Protein AF-A0A316HWT0-F1 (afdb_monomer_lite)

Sequence (254 aa):
MIQPPIGDGSGTRRPDSDAADDHERHVEADEVEVTEAVEAALRYLDDPATALEVPDDAPAAVRVLLQAVAAARHDDAALEHLYAGEPVAQLPPLSDDPLAVALGLAPRQHTTVSGAALKAARQRANLKISQLAQKLTESGHEVRTGQLQRWEVAASVPVAPVLLADMADILRVNENSLLANTDAAGDLALTPRFRDLAKRWAALSGLTITAAQRFLLTKAALPARRGNAFDNDTALTALNAFVEEHERRGSKDR

InterPro domains:
  IPR010982 Lambda repressor-like, DNA-binding domain superfamily [G3DSA:1.10.260.40] (112-191)

Structure (mmCIF, N/CA/C/O backbone):
data_AF-A0A316HWT0-F1
#
_entry.id   AF-A0A316HWT0-F1
#
loop_
_atom_site.group_PDB
_atom_site.id
_atom_site.type_symbol
_atom_site.label_atom_id
_atom_site.label_alt_id
_atom_site.label_comp_id
_atom_site.label_asym_id
_atom_site.label_entity_id
_atom_site.label_seq_id
_atom_site.pdbx_PDB_ins_code
_atom_site.Cartn_x
_atom_site.Cartn_y
_atom_site.Cartn_z
_atom_site.occupancy
_atom_site.B_iso_or_equiv
_atom_site.auth_seq_id
_atom_site.auth_comp_id
_atom_site.auth_asym_id
_atom_site.auth_atom_id
_atom_site.pdbx_PDB_model_num
ATOM 1 N N . MET A 1 1 ? -50.780 -57.404 42.519 1.00 43.09 1 MET A N 1
ATOM 2 C CA . MET A 1 1 ? -50.900 -58.857 42.262 1.00 43.09 1 MET A CA 1
ATOM 3 C C . MET A 1 1 ? -51.994 -59.017 41.209 1.00 43.09 1 MET A C 1
ATOM 5 O O . MET A 1 1 ? -53.058 -58.488 41.466 1.00 43.09 1 MET A O 1
ATOM 9 N N . ILE A 1 2 ? -51.836 -59.582 40.007 1.00 44.88 2 ILE A N 1
ATOM 10 C CA . ILE A 1 2 ? -50.932 -60.613 39.457 1.00 44.88 2 ILE A CA 1
ATOM 11 C C . ILE A 1 2 ? -51.007 -60.530 37.898 1.00 44.88 2 ILE A C 1
ATOM 13 O O . ILE A 1 2 ? -52.083 -60.291 37.361 1.00 44.88 2 ILE A O 1
ATOM 17 N N . GLN A 1 3 ? -49.868 -60.686 37.204 1.00 49.91 3 GLN A N 1
ATOM 18 C CA . GLN A 1 3 ? -49.681 -61.050 35.768 1.00 49.91 3 GLN A CA 1
ATOM 19 C C . GLN A 1 3 ? -49.872 -62.583 35.577 1.00 49.91 3 GLN A C 1
ATOM 21 O O . GLN A 1 3 ? -49.816 -63.275 36.587 1.00 49.91 3 GLN A O 1
ATOM 26 N N . PRO A 1 4 ? -49.739 -63.208 34.382 1.00 73.00 4 PRO A N 1
ATOM 27 C CA . PRO A 1 4 ? -50.242 -63.007 33.009 1.00 73.00 4 PRO A CA 1
ATOM 28 C C . PRO A 1 4 ? -51.035 -64.306 32.587 1.00 73.00 4 PRO A C 1
ATOM 30 O O . PRO A 1 4 ? -51.685 -64.823 33.498 1.00 73.00 4 PRO A O 1
ATOM 33 N N . PRO A 1 5 ? -51.081 -64.870 31.336 1.00 66.94 5 PRO A N 1
ATOM 34 C CA . PRO A 1 5 ? -49.933 -65.305 30.508 1.00 66.94 5 PRO A CA 1
ATOM 35 C C . PRO A 1 5 ? -50.055 -65.143 28.966 1.00 66.94 5 PRO A C 1
ATOM 37 O O . PRO A 1 5 ? -51.091 -64.798 28.406 1.00 66.94 5 PRO A O 1
ATOM 40 N N . ILE A 1 6 ? -48.915 -65.414 28.321 1.00 53.72 6 ILE A N 1
ATOM 41 C CA . ILE A 1 6 ? -48.576 -65.446 26.888 1.00 53.72 6 ILE A CA 1
ATOM 42 C C . ILE A 1 6 ? -48.909 -66.829 26.291 1.00 53.72 6 ILE A C 1
ATOM 44 O O . ILE A 1 6 ? -48.803 -67.830 26.999 1.00 53.72 6 ILE A O 1
ATOM 48 N N . GLY A 1 7 ? -49.227 -66.902 24.991 1.00 49.72 7 GLY A N 1
ATOM 49 C CA . GLY A 1 7 ? -49.295 -68.158 24.234 1.00 49.72 7 GLY A CA 1
ATOM 50 C C . GLY A 1 7 ? -49.136 -67.964 22.720 1.00 49.72 7 GLY A C 1
ATOM 51 O O . GLY A 1 7 ? -50.009 -67.389 22.080 1.00 49.72 7 GLY A O 1
ATOM 52 N N . ASP A 1 8 ? -48.006 -68.453 22.206 1.00 49.72 8 ASP A N 1
ATOM 53 C CA . ASP A 1 8 ? -47.553 -68.547 20.808 1.00 49.72 8 ASP A CA 1
ATOM 54 C C . ASP A 1 8 ? -48.417 -69.453 19.910 1.00 49.72 8 ASP A C 1
ATOM 56 O O . ASP A 1 8 ? -49.060 -70.390 20.386 1.00 49.72 8 ASP A O 1
ATOM 60 N N . GLY A 1 9 ? -48.332 -69.254 18.586 1.00 47.56 9 GLY A N 1
ATOM 61 C CA . GLY A 1 9 ? -48.927 -70.167 17.602 1.00 47.56 9 GLY A CA 1
ATOM 62 C C . GLY A 1 9 ? -48.678 -69.805 16.135 1.00 47.56 9 GLY A C 1
ATOM 63 O O . GLY A 1 9 ? -49.594 -69.391 15.431 1.00 47.56 9 GLY A O 1
ATOM 64 N N . SER A 1 10 ? -47.439 -69.982 15.679 1.00 49.72 10 SER A N 1
ATOM 65 C CA . SER A 1 10 ? -46.971 -69.848 14.294 1.00 49.72 10 SER A CA 1
ATOM 66 C C . SER A 1 10 ? -47.681 -70.781 13.297 1.00 49.72 10 SER A C 1
ATOM 68 O O . SER A 1 10 ? -47.780 -71.984 13.527 1.00 49.72 10 SER A O 1
ATOM 70 N N . GLY A 1 11 ? -48.067 -70.247 12.132 1.00 45.34 11 GLY A N 1
ATOM 71 C CA . GLY A 1 11 ? -48.480 -71.012 10.950 1.00 45.34 11 GLY A CA 1
ATOM 72 C C . GLY A 1 11 ? -47.858 -70.422 9.684 1.00 45.34 11 GLY A C 1
ATOM 73 O O . GLY A 1 11 ? -48.367 -69.454 9.126 1.00 45.34 11 GLY A O 1
ATOM 74 N N . THR A 1 12 ? -46.737 -70.985 9.242 1.00 50.28 12 THR A N 1
ATOM 75 C CA . THR A 1 12 ? -45.999 -70.593 8.035 1.00 50.28 12 THR A CA 1
ATOM 76 C C . THR A 1 12 ? -46.642 -71.189 6.774 1.00 50.28 12 THR A C 1
ATOM 78 O O . THR A 1 12 ? -46.660 -72.403 6.584 1.00 50.28 12 THR A O 1
ATOM 81 N N . ARG A 1 13 ? -47.144 -70.333 5.870 1.00 52.25 13 ARG A N 1
ATOM 82 C CA . ARG A 1 13 ? -47.346 -70.676 4.448 1.00 52.25 13 ARG A CA 1
ATOM 83 C C . ARG A 1 13 ? -46.009 -70.521 3.723 1.00 52.25 13 ARG A C 1
ATOM 85 O O . ARG A 1 13 ? -45.402 -69.462 3.822 1.00 52.25 13 ARG A O 1
ATOM 92 N N . ARG A 1 14 ? -45.586 -71.544 2.978 1.00 53.84 14 ARG A N 1
ATOM 93 C CA . ARG A 1 14 ? -44.572 -71.427 1.917 1.00 53.84 14 ARG A CA 1
ATOM 94 C C . ARG A 1 14 ? -45.192 -70.733 0.696 1.00 53.84 14 ARG A C 1
ATOM 96 O O . ARG A 1 14 ? -46.202 -71.245 0.209 1.00 53.84 14 ARG A O 1
ATOM 103 N N . PRO A 1 15 ? -44.615 -69.648 0.171 1.00 59.31 15 PRO A N 1
ATOM 104 C CA . PRO A 1 15 ? -44.613 -69.370 -1.253 1.00 59.31 15 PRO A CA 1
ATOM 105 C C . PRO A 1 15 ? -43.281 -69.865 -1.860 1.00 59.31 15 PRO A C 1
ATOM 107 O O . PRO A 1 15 ? -42.453 -70.427 -1.150 1.00 59.31 15 PRO A O 1
ATOM 110 N N . ASP A 1 16 ? -43.099 -69.640 -3.155 1.00 56.78 16 ASP A N 1
ATOM 111 C CA . ASP A 1 16 ? -41.813 -69.64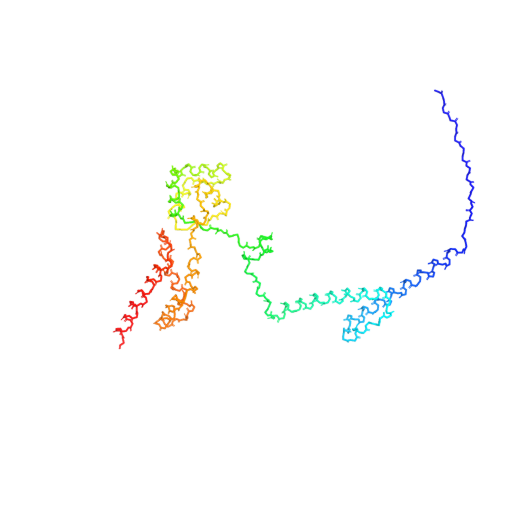5 -3.872 1.00 56.78 16 ASP A CA 1
ATOM 112 C C . ASP A 1 16 ? -41.436 -70.931 -4.621 1.00 56.78 16 ASP A C 1
ATOM 114 O O . ASP A 1 16 ? -40.855 -71.879 -4.099 1.00 56.78 16 ASP A O 1
ATOM 118 N N . SER A 1 17 ? -41.740 -70.897 -5.920 1.00 55.56 17 SER A N 1
ATOM 119 C CA . SER A 1 17 ? -41.014 -71.638 -6.958 1.00 55.56 17 SER A CA 1
ATOM 120 C C . SER A 1 17 ? -40.886 -70.845 -8.268 1.00 55.56 17 SER A C 1
ATOM 122 O O . SER A 1 17 ? -40.088 -71.246 -9.101 1.00 55.56 17 SER A O 1
ATOM 124 N N . ASP A 1 18 ? -41.631 -69.746 -8.460 1.00 53.97 18 ASP A N 1
ATOM 125 C CA . ASP A 1 18 ? -41.680 -69.015 -9.744 1.00 53.97 18 ASP A CA 1
ATOM 126 C C . ASP A 1 18 ? -40.938 -67.661 -9.716 1.00 53.97 18 ASP A C 1
ATOM 128 O O . ASP A 1 18 ? -40.564 -67.135 -10.753 1.00 53.97 18 ASP A O 1
ATOM 132 N N . ALA A 1 19 ? -40.679 -67.090 -8.533 1.00 55.47 19 ALA A N 1
ATOM 133 C CA . ALA A 1 19 ? -40.025 -65.779 -8.400 1.00 55.47 19 ALA A CA 1
ATOM 134 C C . ALA A 1 19 ? -38.485 -65.841 -8.376 1.00 55.47 19 ALA A C 1
ATOM 136 O O . ALA A 1 19 ? -37.828 -64.815 -8.531 1.00 55.47 19 ALA A O 1
ATOM 137 N N . ALA A 1 20 ? -37.903 -67.025 -8.161 1.00 56.31 20 ALA A N 1
ATOM 138 C CA . ALA A 1 20 ? -36.449 -67.194 -8.118 1.00 56.31 20 ALA A CA 1
ATOM 139 C C . ALA A 1 20 ? -35.826 -67.201 -9.527 1.00 56.31 20 ALA A C 1
ATOM 141 O O . ALA A 1 20 ? -34.761 -66.626 -9.724 1.00 56.31 20 ALA A O 1
ATOM 142 N N . ASP A 1 21 ? -36.527 -67.778 -10.508 1.00 56.34 21 ASP A N 1
ATOM 143 C CA . ASP A 1 21 ? -36.025 -67.960 -11.878 1.00 56.34 21 ASP A CA 1
ATOM 144 C C . ASP A 1 21 ? -35.997 -66.639 -12.682 1.00 56.34 21 ASP A C 1
ATOM 146 O O . ASP A 1 21 ? -35.187 -66.461 -13.586 1.00 56.34 21 ASP A O 1
ATOM 150 N N . ASP A 1 22 ? -36.836 -65.663 -12.318 1.00 55.97 22 ASP A N 1
ATOM 151 C CA . ASP A 1 22 ? -36.847 -64.330 -12.946 1.00 55.97 22 ASP A CA 1
ATOM 152 C C . ASP A 1 22 ? -35.770 -63.397 -12.354 1.00 55.97 22 ASP A C 1
ATOM 154 O O . ASP A 1 22 ? -35.282 -62.482 -13.017 1.00 55.97 22 ASP A O 1
ATOM 158 N N . HIS A 1 23 ? -35.352 -63.640 -11.105 1.00 57.25 23 HIS A N 1
ATOM 159 C CA . HIS A 1 23 ? -34.318 -62.840 -10.448 1.00 57.25 23 HIS A CA 1
ATOM 160 C C . HIS A 1 23 ? -32.908 -63.234 -10.910 1.00 57.25 23 HIS A C 1
ATOM 162 O O . HIS A 1 23 ? -32.082 -62.355 -11.138 1.00 57.25 23 HIS A O 1
ATOM 168 N N . GLU A 1 24 ? -32.644 -64.529 -11.120 1.00 60.12 24 GLU A N 1
ATOM 169 C CA . GLU A 1 24 ? -31.346 -65.005 -11.627 1.00 60.12 24 GLU A CA 1
ATOM 170 C C . GLU A 1 24 ? -31.073 -64.516 -13.060 1.00 60.12 24 GLU A C 1
ATOM 172 O O . GLU A 1 24 ? -29.970 -64.058 -13.352 1.00 60.12 24 GLU A O 1
ATOM 177 N N . ARG A 1 25 ? -32.093 -64.483 -13.930 1.00 58.56 25 ARG A N 1
ATOM 178 C CA . ARG A 1 25 ? -31.944 -63.988 -15.312 1.00 58.56 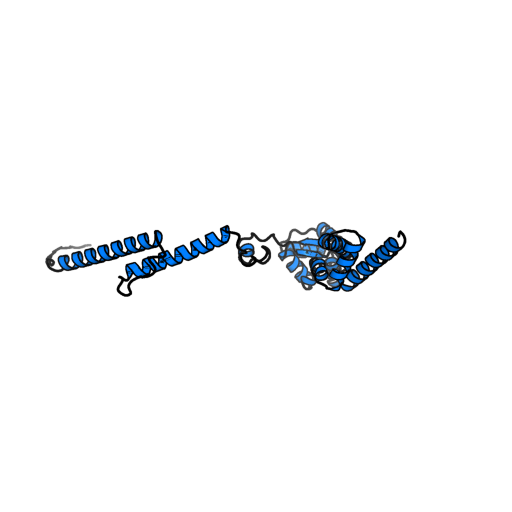25 ARG A CA 1
ATOM 179 C C . ARG A 1 25 ? -31.673 -62.487 -15.403 1.00 58.56 25 ARG A C 1
ATOM 181 O O . ARG A 1 25 ? -30.978 -62.054 -16.319 1.00 58.56 25 ARG A O 1
ATOM 188 N N . HIS A 1 26 ? -32.220 -61.688 -14.485 1.00 57.44 26 HIS A N 1
ATOM 189 C CA . HIS A 1 26 ? -31.931 -60.253 -14.437 1.00 57.44 26 HIS A CA 1
ATOM 190 C C . HIS A 1 26 ? -30.513 -59.962 -13.938 1.00 57.44 26 HIS A C 1
ATOM 192 O O . HIS A 1 26 ? -29.861 -59.075 -14.479 1.00 57.44 26 HIS A O 1
ATOM 198 N N . VAL A 1 27 ? -30.006 -60.739 -12.978 1.00 59.06 27 VAL A N 1
ATOM 199 C CA . VAL A 1 27 ? -28.635 -60.572 -12.470 1.00 59.06 27 VAL A CA 1
ATOM 200 C C . VAL A 1 27 ? -27.592 -60.978 -13.517 1.00 59.06 27 VAL A C 1
ATOM 202 O O . VAL A 1 27 ? -26.613 -60.259 -13.701 1.00 59.06 27 VAL A O 1
ATOM 205 N N . GLU A 1 28 ? -27.812 -62.069 -14.260 1.00 59.88 28 GLU A N 1
ATOM 206 C CA . GLU A 1 28 ? -26.894 -62.475 -15.338 1.00 59.88 28 GLU A CA 1
ATOM 207 C C . GLU A 1 28 ? -26.848 -61.457 -16.491 1.00 59.88 28 GLU A C 1
ATOM 209 O O . GLU A 1 28 ? -25.782 -61.217 -17.058 1.00 59.88 28 GLU A O 1
ATOM 214 N N . ALA A 1 29 ? -27.976 -60.822 -16.830 1.00 60.62 29 ALA A N 1
ATOM 215 C CA . ALA A 1 29 ? -28.014 -59.783 -17.861 1.00 60.62 29 ALA A CA 1
ATOM 216 C C . ALA A 1 29 ? -27.239 -58.517 -17.444 1.00 60.62 29 ALA A C 1
ATOM 218 O O . ALA A 1 29 ? -26.485 -57.971 -18.253 1.00 60.62 29 ALA A O 1
ATOM 219 N N . ASP A 1 30 ? -27.368 -58.099 -16.181 1.00 62.41 30 ASP A N 1
ATOM 220 C CA . ASP A 1 30 ? -26.654 -56.940 -15.633 1.00 62.41 30 ASP A CA 1
ATOM 221 C C . ASP A 1 30 ? -25.130 -57.187 -15.555 1.00 62.41 30 ASP A C 1
ATOM 223 O O . ASP A 1 30 ? -24.335 -56.291 -15.849 1.00 62.41 30 ASP A O 1
ATOM 227 N N . GLU A 1 31 ? -24.684 -58.402 -15.211 1.00 67.75 31 GLU A N 1
ATOM 228 C CA . GLU A 1 31 ? -23.250 -58.745 -15.174 1.00 67.75 31 GLU A CA 1
ATOM 229 C C . GLU A 1 31 ? -22.600 -58.753 -16.567 1.00 67.75 31 GLU A C 1
ATOM 231 O O . GLU A 1 31 ? -21.449 -58.318 -16.726 1.00 67.75 31 GLU A O 1
ATOM 236 N N . VAL A 1 32 ? -23.333 -59.210 -17.587 1.00 68.19 32 VAL A N 1
ATOM 237 C CA . VAL A 1 32 ? -22.871 -59.180 -18.983 1.00 68.19 32 VAL A CA 1
ATOM 238 C C . VAL A 1 32 ? -22.730 -57.734 -19.468 1.00 68.19 32 VAL A C 1
ATOM 240 O O . VAL A 1 32 ? -21.702 -57.398 -20.059 1.00 68.19 32 VAL A O 1
ATOM 243 N N . GLU A 1 33 ? -23.683 -56.854 -19.135 1.00 71.75 33 GLU A N 1
ATOM 244 C CA . GLU A 1 33 ? -23.635 -55.429 -19.500 1.00 71.75 33 GLU A CA 1
ATOM 245 C C . GLU A 1 33 ? -22.440 -54.702 -18.854 1.00 71.75 33 GLU A C 1
ATOM 247 O O . GLU A 1 33 ? -21.743 -53.918 -19.506 1.00 71.75 33 GLU A O 1
ATOM 252 N N . VAL A 1 34 ? -22.152 -54.984 -17.578 1.00 70.50 34 VAL A N 1
ATOM 253 C CA . VAL A 1 34 ? -21.006 -54.389 -16.869 1.00 70.50 34 VAL A CA 1
ATOM 254 C C . VAL A 1 34 ? -19.678 -54.881 -17.444 1.00 70.50 34 VAL A C 1
ATOM 256 O O . VAL A 1 34 ? -18.749 -54.088 -17.612 1.00 70.50 34 VAL A O 1
ATOM 259 N N . THR A 1 35 ? -19.574 -56.169 -17.770 1.00 74.75 35 THR A N 1
ATOM 260 C CA . THR A 1 35 ? -18.344 -56.745 -18.333 1.00 74.75 35 THR A CA 1
ATOM 261 C C . THR A 1 35 ? -18.033 -56.144 -19.704 1.00 74.75 35 THR A C 1
ATOM 263 O O . THR A 1 35 ? -16.895 -55.744 -19.959 1.00 74.75 35 THR A O 1
ATOM 266 N N . GLU A 1 36 ? -19.052 -55.990 -20.552 1.00 73.62 36 GLU A N 1
ATOM 267 C CA . GLU A 1 36 ? -18.926 -55.351 -21.865 1.00 73.62 36 GLU A CA 1
ATOM 268 C C . GLU A 1 36 ? -18.531 -53.868 -21.745 1.00 73.62 36 GLU A C 1
ATOM 270 O O . GLU A 1 36 ? -17.663 -53.388 -22.481 1.00 73.62 36 GLU A O 1
ATOM 275 N N . ALA A 1 37 ? -19.084 -53.150 -20.758 1.00 69.38 37 ALA A N 1
ATOM 276 C CA . ALA A 1 37 ? -18.708 -51.767 -20.467 1.00 69.38 37 ALA A CA 1
ATOM 277 C C . ALA A 1 37 ? -17.238 -51.631 -20.071 1.00 69.38 37 ALA A C 1
ATOM 279 O O . ALA A 1 37 ? -16.537 -50.752 -20.583 1.00 69.38 37 ALA A O 1
ATOM 280 N N . VAL A 1 38 ? -16.753 -52.507 -19.191 1.00 74.00 38 VAL A N 1
ATOM 281 C CA . VAL A 1 38 ? -15.354 -52.498 -18.754 1.00 74.00 38 VAL A CA 1
ATOM 282 C C . VAL A 1 38 ? -14.417 -52.821 -19.917 1.00 74.00 38 VAL A C 1
ATOM 284 O O . VAL A 1 38 ? -13.412 -52.132 -20.089 1.00 74.00 38 VAL A O 1
ATOM 287 N N . GLU A 1 39 ? -14.741 -53.808 -20.753 1.00 76.69 39 GLU A N 1
ATOM 288 C CA . GLU A 1 39 ? -13.909 -54.160 -21.909 1.00 76.69 39 GLU A CA 1
ATOM 289 C C . GLU A 1 39 ? -13.846 -53.022 -22.942 1.00 76.69 39 GLU A C 1
ATOM 291 O O . GLU A 1 39 ? -12.770 -52.703 -23.457 1.00 76.69 39 GLU A O 1
ATOM 296 N N . ALA A 1 40 ? -14.973 -52.351 -23.199 1.00 70.56 40 ALA A N 1
ATOM 297 C CA . ALA A 1 40 ? -15.019 -51.174 -24.060 1.00 70.56 40 ALA A CA 1
ATOM 298 C C . ALA A 1 40 ? -14.163 -50.020 -23.507 1.00 70.56 40 ALA A C 1
ATOM 300 O O . ALA A 1 40 ? -13.417 -49.388 -24.258 1.00 70.56 40 ALA A O 1
ATOM 301 N N . ALA A 1 41 ? -14.214 -49.776 -22.193 1.00 68.50 41 ALA A N 1
ATOM 302 C CA . ALA A 1 41 ? -13.403 -48.755 -21.534 1.00 68.50 41 ALA A CA 1
ATOM 303 C C . ALA A 1 41 ? -11.899 -49.065 -21.587 1.00 68.50 41 ALA A C 1
ATOM 305 O O . ALA A 1 41 ? -11.099 -48.168 -21.852 1.00 68.50 41 ALA A O 1
ATOM 306 N N . LEU A 1 42 ? -11.508 -50.328 -21.393 1.00 76.06 42 LEU A N 1
ATOM 307 C CA . LEU A 1 42 ? -10.114 -50.759 -21.526 1.00 76.06 42 LEU A CA 1
ATOM 308 C C . LEU A 1 42 ? -9.608 -50.592 -22.965 1.00 76.06 42 LEU A C 1
ATOM 310 O O . LEU A 1 42 ? -8.518 -50.065 -23.170 1.00 76.06 42 LEU A O 1
ATOM 314 N N . ARG A 1 43 ? -10.427 -50.935 -23.968 1.00 74.56 43 ARG A N 1
ATOM 315 C CA . ARG A 1 43 ? -10.089 -50.726 -25.385 1.00 74.56 43 ARG A CA 1
ATOM 316 C C . ARG A 1 43 ? -9.906 -49.242 -25.728 1.00 74.56 43 ARG A C 1
ATOM 318 O O . ARG A 1 43 ? -8.975 -48.903 -26.452 1.00 74.56 43 ARG A O 1
ATOM 325 N N . TYR A 1 44 ? -10.747 -48.361 -25.178 1.00 69.81 44 TYR A N 1
ATOM 326 C CA . TYR A 1 44 ? -10.608 -46.904 -25.327 1.00 69.81 44 TYR A CA 1
ATOM 327 C C . TYR A 1 44 ? -9.320 -46.362 -24.690 1.00 69.81 44 TYR A C 1
ATOM 329 O O . TYR A 1 44 ? -8.711 -45.421 -25.204 1.00 69.81 44 TYR A O 1
ATOM 337 N N . LEU A 1 45 ? -8.893 -46.934 -23.561 1.00 68.31 45 LEU A N 1
ATOM 338 C CA . LEU A 1 45 ? -7.640 -46.543 -22.916 1.00 68.31 45 LEU A CA 1
ATOM 339 C C . LEU A 1 45 ? -6.420 -46.903 -23.778 1.00 68.31 45 LEU A C 1
ATOM 341 O O . LEU A 1 45 ? -5.519 -46.063 -23.891 1.00 68.31 45 LEU A O 1
ATOM 345 N N . ASP A 1 46 ? -6.436 -48.083 -24.409 1.00 77.19 46 ASP A N 1
ATOM 346 C CA . ASP A 1 46 ? -5.355 -48.599 -25.260 1.00 77.19 46 ASP A CA 1
ATOM 347 C C . ASP A 1 46 ? -5.245 -47.881 -26.620 1.00 77.19 46 ASP A C 1
ATOM 349 O O . ASP A 1 46 ? -4.139 -47.509 -27.017 1.00 77.19 46 ASP A O 1
ATOM 353 N N . ASP A 1 47 ? -6.361 -47.643 -27.326 1.00 74.56 47 ASP A N 1
ATOM 354 C CA . ASP A 1 47 ? -6.386 -46.884 -28.589 1.00 74.56 47 ASP A CA 1
ATOM 355 C C . ASP A 1 47 ? -7.606 -45.936 -28.668 1.00 74.56 47 ASP A C 1
ATOM 357 O O . ASP A 1 47 ? -8.700 -46.322 -29.096 1.00 74.56 47 ASP A O 1
ATOM 361 N N . PRO A 1 48 ? -7.442 -44.656 -28.285 1.00 64.88 48 PRO A N 1
ATOM 362 C CA . PRO A 1 48 ? -8.541 -43.695 -28.269 1.00 64.88 48 PRO A CA 1
ATOM 363 C C . PRO A 1 48 ? -8.985 -43.271 -29.678 1.00 64.88 48 PRO A C 1
ATOM 365 O O . PRO A 1 48 ? -10.083 -42.737 -29.830 1.00 64.88 48 PRO A O 1
ATOM 368 N N . ALA A 1 49 ? -8.160 -43.488 -30.712 1.00 61.53 49 ALA A N 1
ATOM 369 C CA . ALA A 1 49 ? -8.479 -43.081 -32.080 1.00 61.53 49 ALA A CA 1
ATOM 370 C C . ALA A 1 49 ? -9.483 -44.030 -32.750 1.00 61.53 49 ALA A C 1
ATOM 372 O O . ALA A 1 49 ? -10.252 -43.594 -33.605 1.00 61.53 49 ALA A O 1
ATOM 373 N N . THR A 1 50 ? -9.515 -45.305 -32.348 1.00 56.78 50 THR A N 1
ATOM 374 C CA . THR A 1 50 ? -10.513 -46.286 -32.811 1.00 56.78 50 THR A CA 1
ATOM 375 C C . THR A 1 50 ? -11.796 -46.283 -31.978 1.00 56.78 50 THR A C 1
ATOM 377 O O . THR A 1 50 ? -12.819 -46.774 -32.444 1.00 56.78 50 THR A O 1
ATOM 380 N N . ALA A 1 51 ? -11.772 -45.737 -30.760 1.00 55.66 51 ALA A N 1
ATOM 381 C CA . ALA A 1 51 ? -12.847 -45.892 -29.778 1.00 55.66 51 ALA A CA 1
ATOM 382 C C . ALA A 1 51 ? -13.862 -44.725 -29.723 1.00 55.66 51 ALA A C 1
ATOM 384 O O . ALA A 1 51 ? -14.711 -44.678 -28.835 1.00 55.66 51 ALA A O 1
ATOM 385 N N . LEU A 1 52 ? -13.797 -43.791 -30.678 1.00 53.97 52 LEU A N 1
ATOM 386 C CA . LEU A 1 52 ? -14.760 -42.688 -30.829 1.00 53.97 52 LEU A CA 1
ATOM 387 C C . LEU A 1 52 ? -16.074 -43.103 -31.512 1.00 53.97 52 LEU A C 1
ATOM 389 O O . LEU A 1 52 ? -17.053 -42.362 -31.444 1.00 53.97 52 LEU A O 1
ATOM 393 N N . GLU A 1 53 ? -16.122 -44.280 -32.135 1.00 59.62 53 GLU A N 1
ATOM 394 C CA . GLU A 1 53 ? -17.355 -44.850 -32.679 1.00 59.62 53 GLU A CA 1
ATOM 395 C C . GLU A 1 53 ? -18.044 -45.690 -31.599 1.00 59.62 53 GLU A C 1
ATOM 397 O O . GLU A 1 53 ? -17.998 -46.916 -31.620 1.00 59.62 53 GLU A O 1
ATOM 402 N N . VAL A 1 54 ? -18.651 -45.027 -30.610 1.00 59.69 54 VAL A N 1
ATOM 403 C CA . VAL A 1 54 ? -19.583 -45.700 -29.696 1.00 59.69 54 VAL A CA 1
ATOM 404 C C . VAL A 1 54 ? -20.892 -45.897 -30.461 1.00 59.69 54 VAL A C 1
ATOM 406 O O . VAL A 1 54 ? -21.508 -44.893 -30.824 1.00 59.69 54 VAL A O 1
ATOM 409 N N . PRO A 1 55 ? -21.324 -47.139 -30.739 1.00 63.91 55 PRO A N 1
ATOM 410 C CA . PRO A 1 55 ? -22.586 -47.377 -31.427 1.00 63.91 55 PRO A CA 1
ATOM 411 C C . PRO A 1 55 ? -23.751 -46.758 -30.638 1.00 63.91 55 PRO A C 1
ATOM 413 O O . PRO A 1 55 ? -23.791 -46.854 -29.409 1.00 63.91 55 PRO A O 1
ATOM 416 N N . ASP A 1 56 ? -24.698 -46.100 -31.313 1.00 62.91 56 ASP A N 1
ATOM 417 C CA . ASP A 1 56 ? -25.845 -45.446 -30.652 1.00 62.91 56 ASP A CA 1
ATOM 418 C C . ASP A 1 56 ? -26.725 -46.440 -29.863 1.00 62.91 56 ASP A C 1
ATOM 420 O O . ASP A 1 56 ? -27.449 -46.051 -28.940 1.00 62.91 56 ASP A O 1
ATOM 424 N N . ASP A 1 57 ? -26.643 -47.727 -30.208 1.00 68.75 57 ASP A N 1
ATOM 425 C CA . ASP A 1 57 ? -27.299 -48.860 -29.557 1.00 68.75 57 ASP A CA 1
ATOM 426 C C . ASP A 1 57 ? -26.511 -49.445 -28.373 1.00 68.75 57 ASP A C 1
ATOM 428 O O . ASP A 1 57 ? -26.973 -50.403 -27.753 1.00 68.75 57 ASP A O 1
ATOM 432 N N . ALA A 1 58 ? -25.371 -48.854 -27.998 1.00 71.12 58 ALA A N 1
ATOM 433 C CA . ALA A 1 58 ? -24.588 -49.318 -26.861 1.00 71.12 58 ALA A CA 1
ATOM 434 C C . ALA A 1 58 ? -25.387 -49.253 -25.537 1.00 71.12 58 ALA A C 1
ATOM 436 O O . ALA A 1 58 ? -26.103 -48.265 -25.270 1.00 71.12 58 ALA A O 1
ATOM 437 N N . PRO A 1 59 ? -25.224 -50.256 -24.654 1.00 75.88 59 PRO A N 1
ATOM 438 C CA . PRO A 1 59 ? -25.846 -50.249 -23.338 1.00 75.88 59 PRO A CA 1
ATOM 439 C C . PRO A 1 59 ? -25.500 -48.991 -22.527 1.00 75.88 59 PRO A C 1
ATOM 441 O O . PRO A 1 59 ? -24.487 -48.314 -22.749 1.00 75.88 59 PRO A O 1
ATOM 444 N N . ALA A 1 60 ? -26.388 -48.609 -21.609 1.00 71.00 60 ALA A N 1
ATOM 445 C CA . ALA A 1 60 ? -26.270 -47.335 -20.900 1.00 71.00 60 ALA A CA 1
ATOM 446 C C . ALA A 1 60 ? -25.012 -47.293 -20.020 1.00 71.00 60 ALA A C 1
ATOM 448 O O . ALA A 1 60 ? -24.339 -46.259 -19.968 1.00 71.00 60 ALA A O 1
ATOM 449 N N . ALA A 1 61 ? -24.654 -48.422 -19.398 1.00 69.19 61 ALA A N 1
ATOM 450 C CA . ALA A 1 61 ? -23.451 -48.534 -18.580 1.00 69.19 61 ALA A CA 1
ATOM 451 C C . ALA A 1 61 ? -22.167 -48.273 -19.390 1.00 69.19 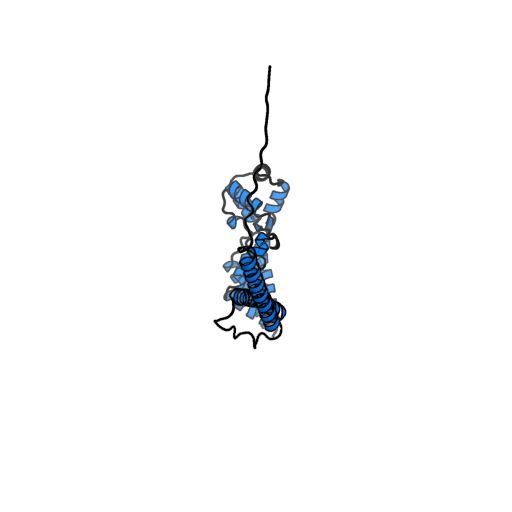61 ALA A C 1
ATOM 453 O O . ALA A 1 61 ? -21.289 -47.538 -18.934 1.00 69.19 61 ALA A O 1
ATOM 454 N N . VAL A 1 62 ? -22.099 -48.791 -20.624 1.00 70.69 62 VAL A N 1
ATOM 455 C CA . VAL A 1 62 ? -20.966 -48.603 -21.548 1.00 70.69 62 VAL A CA 1
ATOM 456 C C . VAL A 1 62 ? -20.765 -47.119 -21.862 1.00 70.69 62 VAL A C 1
ATOM 458 O O . VAL A 1 62 ? -19.656 -46.596 -21.761 1.00 70.69 62 VAL A O 1
ATOM 461 N N . ARG A 1 63 ? -21.852 -46.408 -22.183 1.00 70.75 63 ARG A N 1
ATOM 462 C CA . ARG A 1 63 ? -21.807 -44.977 -22.521 1.00 70.75 63 ARG A CA 1
ATOM 463 C C . ARG A 1 63 ? -21.370 -44.114 -21.345 1.00 70.75 63 ARG A C 1
ATOM 465 O O . ARG A 1 63 ? -20.527 -43.237 -21.520 1.00 70.75 63 ARG A O 1
ATOM 472 N N . VAL A 1 64 ? -21.914 -44.368 -20.154 1.00 73.19 64 VAL A N 1
ATOM 473 C CA . VAL A 1 64 ? -21.554 -43.619 -18.939 1.00 73.19 64 VAL A CA 1
ATOM 474 C C . VAL A 1 64 ? -20.082 -43.832 -18.590 1.00 73.19 64 VAL A C 1
ATOM 476 O O . VAL A 1 64 ? -19.376 -42.866 -18.298 1.00 73.19 64 VAL A O 1
ATOM 479 N N . LEU A 1 65 ? -19.598 -45.075 -18.660 1.00 73.12 65 LEU A N 1
ATOM 480 C CA . LEU A 1 65 ? -18.209 -45.386 -18.341 1.00 73.12 65 LEU A CA 1
ATOM 481 C C . LEU A 1 65 ? -17.240 -44.755 -19.351 1.00 73.12 65 LEU A C 1
ATOM 483 O O . LEU A 1 65 ? -16.264 -44.131 -18.943 1.00 73.12 65 LEU A O 1
ATOM 487 N N . LEU A 1 66 ? -17.535 -44.827 -20.653 1.00 71.75 66 LEU A N 1
ATOM 488 C CA . LEU A 1 66 ? -16.712 -44.191 -21.687 1.00 71.75 66 LEU A CA 1
ATOM 489 C C . LEU A 1 66 ? -16.694 -42.662 -21.568 1.00 71.75 66 LEU A C 1
ATOM 491 O O . LEU A 1 66 ? -15.635 -42.056 -21.712 1.00 71.75 66 LEU A O 1
ATOM 495 N N . GLN A 1 67 ? -17.825 -42.031 -21.237 1.00 71.38 67 GLN A N 1
ATOM 496 C CA . GLN A 1 67 ? -17.876 -40.589 -20.967 1.00 71.38 67 GLN A CA 1
ATOM 497 C C . GLN A 1 67 ? -17.016 -40.200 -19.759 1.00 71.38 67 GLN A C 1
ATOM 499 O O . GLN A 1 67 ? -16.281 -39.214 -19.827 1.00 71.38 67 GLN A O 1
ATOM 504 N N . ALA A 1 68 ? -17.068 -40.977 -18.674 1.00 68.56 68 ALA A N 1
ATOM 505 C CA . ALA A 1 68 ? -16.256 -40.733 -17.485 1.00 68.56 68 ALA A CA 1
ATOM 506 C C . ALA A 1 68 ? -14.753 -40.889 -17.773 1.00 68.56 68 ALA A C 1
ATOM 508 O O . ALA A 1 68 ? -13.953 -40.048 -17.363 1.00 68.56 68 ALA A O 1
ATOM 509 N N . VAL A 1 69 ? -14.370 -41.926 -18.524 1.00 69.06 69 VAL A N 1
ATOM 510 C CA . VAL A 1 69 ? -12.976 -42.174 -18.923 1.00 69.06 69 VAL A CA 1
ATOM 511 C C . VAL A 1 69 ? -12.469 -41.097 -19.889 1.00 69.06 69 VAL A C 1
ATOM 513 O O . VAL A 1 69 ? -11.344 -40.620 -19.742 1.00 69.06 69 VAL A O 1
ATOM 516 N N . ALA A 1 70 ? -13.293 -40.655 -20.842 1.00 67.62 70 ALA A N 1
ATOM 517 C CA . ALA A 1 70 ? -12.947 -39.566 -21.752 1.00 67.62 70 ALA A CA 1
ATOM 518 C C . ALA A 1 70 ? -12.766 -38.227 -21.016 1.00 67.62 70 ALA A C 1
ATOM 520 O O . ALA A 1 70 ? -11.811 -37.505 -21.303 1.00 67.62 70 ALA A O 1
ATOM 521 N N . ALA A 1 71 ? -13.633 -37.919 -20.043 1.00 66.75 71 ALA A N 1
ATOM 522 C CA . ALA A 1 71 ? -13.517 -36.722 -19.211 1.00 66.75 71 ALA A CA 1
ATOM 523 C C . ALA A 1 71 ? -12.231 -36.732 -18.370 1.00 66.75 71 ALA A C 1
ATOM 525 O O . ALA A 1 71 ? -11.472 -35.767 -18.408 1.00 66.75 71 ALA A O 1
ATOM 526 N N . ALA A 1 72 ? -11.932 -37.851 -17.699 1.00 66.81 72 ALA A N 1
ATOM 527 C CA . ALA A 1 72 ? -10.706 -38.000 -16.915 1.00 66.81 72 ALA A CA 1
ATOM 528 C C . ALA A 1 72 ? -9.437 -37.850 -17.776 1.00 66.81 72 ALA A C 1
ATOM 530 O O . ALA A 1 72 ? -8.472 -37.212 -17.365 1.00 66.81 72 ALA A O 1
ATOM 531 N N . ARG A 1 73 ? -9.447 -38.377 -19.008 1.00 64.56 73 ARG A N 1
ATOM 532 C CA . ARG A 1 73 ? -8.313 -38.238 -19.934 1.00 64.56 73 ARG A CA 1
ATOM 533 C C . ARG A 1 73 ? -8.139 -36.809 -20.454 1.00 64.56 73 ARG A C 1
ATOM 535 O O . ARG A 1 73 ? -7.017 -36.403 -20.741 1.00 64.56 73 ARG A O 1
ATOM 542 N N . HIS A 1 74 ? -9.224 -36.048 -20.593 1.00 60.56 74 HIS A N 1
ATOM 543 C CA . HIS A 1 74 ? -9.145 -34.637 -20.976 1.00 60.56 74 HIS A CA 1
ATOM 544 C C . HIS A 1 74 ? -8.449 -33.801 -19.888 1.00 60.56 74 HIS A C 1
ATOM 546 O O . HIS A 1 74 ? -7.637 -32.933 -20.213 1.00 60.56 74 HIS A O 1
ATOM 552 N N . ASP A 1 75 ? -8.691 -34.127 -18.616 1.00 58.62 75 ASP A N 1
ATOM 553 C CA . ASP A 1 75 ? -7.997 -33.516 -17.477 1.00 58.62 75 ASP A CA 1
ATOM 554 C C . ASP A 1 75 ? -6.504 -33.903 -17.434 1.00 58.62 75 ASP A C 1
ATOM 556 O O . ASP A 1 75 ? -5.648 -33.043 -17.210 1.00 58.62 75 ASP A O 1
ATOM 560 N N . ASP A 1 76 ? -6.158 -35.158 -17.741 1.00 56.94 76 ASP A N 1
ATOM 561 C CA . ASP A 1 76 ? -4.756 -35.602 -17.832 1.00 56.94 76 ASP A CA 1
ATOM 562 C C . ASP A 1 76 ? -4.005 -34.977 -19.024 1.00 56.94 76 ASP A C 1
ATOM 564 O O . ASP A 1 76 ? -2.836 -34.607 -18.905 1.00 56.94 76 ASP A O 1
ATOM 568 N N . ALA A 1 77 ? -4.667 -34.774 -20.168 1.00 57.03 77 ALA A N 1
ATOM 569 C CA . ALA A 1 77 ? -4.076 -34.063 -21.304 1.00 57.03 77 ALA A CA 1
ATOM 570 C C . ALA A 1 77 ? -3.804 -32.582 -20.973 1.00 57.03 77 ALA A C 1
ATOM 572 O O . ALA A 1 77 ? -2.788 -32.022 -21.389 1.00 57.03 77 ALA A O 1
ATOM 573 N N . ALA A 1 78 ? -4.667 -31.945 -20.173 1.00 55.12 78 ALA A N 1
ATOM 574 C CA . ALA A 1 78 ? -4.418 -30.600 -19.654 1.00 55.12 78 ALA A CA 1
ATOM 575 C C . ALA A 1 78 ? -3.192 -30.561 -18.717 1.00 55.12 78 ALA A C 1
ATOM 577 O O . ALA A 1 78 ? -2.426 -29.593 -18.736 1.00 55.12 78 ALA A O 1
ATOM 578 N N . LEU A 1 79 ? -2.962 -31.633 -17.952 1.00 52.03 79 LEU A N 1
ATOM 579 C CA . LEU A 1 79 ? -1.749 -31.839 -17.157 1.00 52.03 79 LEU A CA 1
ATOM 580 C C . LEU A 1 79 ? -0.502 -32.022 -18.035 1.00 52.03 79 LEU A C 1
ATOM 582 O O . LEU A 1 79 ? 0.520 -31.393 -17.763 1.00 52.03 79 LEU A O 1
ATOM 586 N N . GLU A 1 80 ? -0.564 -32.796 -19.120 1.00 54.94 80 GLU A N 1
ATOM 587 C CA . GLU A 1 80 ? 0.561 -32.906 -20.063 1.00 54.94 80 GLU A CA 1
ATOM 588 C C . GLU A 1 80 ? 0.902 -31.558 -20.720 1.00 54.94 80 GLU A C 1
ATOM 590 O O . GLU A 1 80 ? 2.079 -31.209 -20.828 1.00 54.94 80 GLU A O 1
ATOM 595 N N . HIS A 1 81 ? -0.099 -30.742 -21.066 1.00 52.59 81 HIS A N 1
ATOM 596 C CA . HIS A 1 81 ? 0.120 -29.381 -21.568 1.00 52.59 81 HIS A CA 1
ATOM 597 C C . HIS A 1 81 ? 0.785 -28.451 -20.536 1.00 52.59 81 HIS A C 1
ATOM 599 O O . HIS A 1 81 ? 1.609 -27.616 -20.914 1.00 52.59 81 HIS A O 1
ATOM 605 N N . LEU A 1 82 ? 0.499 -28.625 -19.239 1.00 50.34 82 LEU A N 1
ATOM 606 C CA . LEU A 1 82 ? 1.180 -27.917 -18.146 1.00 50.34 82 LEU A CA 1
ATOM 607 C C . LEU A 1 82 ? 2.666 -28.306 -18.021 1.00 50.34 82 LEU A C 1
ATOM 609 O O . LEU A 1 82 ? 3.488 -27.460 -17.664 1.00 50.34 82 LEU A O 1
ATOM 613 N N . TYR A 1 83 ? 3.031 -29.553 -18.343 1.00 54.50 83 TYR A N 1
ATOM 614 C CA . TYR A 1 83 ? 4.422 -30.032 -18.317 1.00 54.50 83 TYR A CA 1
ATOM 615 C C . TYR A 1 83 ? 5.190 -29.797 -19.628 1.00 54.50 83 TYR A C 1
ATOM 617 O O . TYR A 1 83 ? 6.421 -29.733 -19.607 1.00 54.50 83 TYR A O 1
ATOM 625 N N . ALA A 1 84 ? 4.495 -29.617 -20.755 1.00 58.66 84 ALA A N 1
ATOM 626 C CA . ALA A 1 84 ? 5.097 -29.412 -22.075 1.00 58.66 84 ALA A CA 1
ATOM 627 C C . ALA A 1 84 ? 5.649 -27.988 -22.318 1.00 58.66 84 ALA A C 1
ATOM 629 O O . ALA A 1 84 ? 6.257 -27.738 -23.358 1.00 58.66 84 ALA A O 1
ATOM 630 N N . GLY A 1 85 ? 5.486 -27.055 -21.371 1.00 51.75 85 GLY A N 1
ATOM 631 C CA . GLY A 1 85 ? 6.076 -25.711 -21.455 1.00 51.75 85 GLY A CA 1
ATOM 632 C C . GLY A 1 85 ? 5.399 -24.763 -22.453 1.00 51.75 85 GLY A C 1
ATOM 633 O O . GLY A 1 85 ? 5.954 -23.708 -22.764 1.00 51.75 85 GLY A O 1
ATOM 634 N N . GLU A 1 86 ? 4.204 -25.109 -22.937 1.00 50.47 86 GLU A N 1
ATOM 635 C CA . GLU A 1 86 ? 3.315 -24.170 -23.625 1.00 50.47 86 GLU A CA 1
ATOM 636 C C . GLU A 1 86 ? 2.940 -23.029 -22.656 1.00 50.47 86 GLU A C 1
ATOM 638 O O . GLU A 1 86 ? 2.801 -23.262 -21.450 1.00 50.47 86 GLU A O 1
ATOM 643 N N . PRO A 1 87 ? 2.808 -21.775 -23.129 1.00 48.03 87 PRO A N 1
ATOM 644 C CA . PRO A 1 87 ? 2.554 -20.638 -22.260 1.00 48.03 87 PRO A CA 1
ATOM 645 C C . PRO A 1 87 ? 1.140 -20.744 -21.687 1.00 48.03 87 PRO A C 1
ATOM 647 O O . PRO A 1 87 ? 0.168 -20.286 -22.286 1.00 48.03 87 PRO A O 1
ATOM 650 N N . VAL A 1 88 ? 1.041 -21.337 -20.497 1.00 53.56 88 VAL A N 1
ATOM 651 C CA . VAL A 1 88 ? -0.137 -21.262 -19.636 1.00 53.56 88 VAL A CA 1
ATOM 652 C C . VAL A 1 88 ? -0.533 -19.792 -19.569 1.00 53.56 88 VAL A C 1
ATOM 654 O O . VAL A 1 88 ? 0.329 -18.941 -19.316 1.00 53.56 88 VAL A O 1
ATOM 657 N N . ALA A 1 89 ? -1.806 -19.494 -19.852 1.00 60.38 89 ALA A N 1
ATOM 658 C CA . ALA A 1 89 ? -2.372 -18.158 -19.698 1.00 60.38 89 ALA A CA 1
ATOM 659 C C . ALA A 1 89 ? -1.807 -17.554 -18.411 1.00 60.38 89 ALA A C 1
ATOM 661 O O . ALA A 1 89 ? -1.941 -18.180 -17.361 1.00 60.38 89 ALA A O 1
ATOM 662 N N . GLN A 1 90 ? -1.069 -16.440 -18.547 1.00 55.16 90 GLN A N 1
ATOM 663 C CA . GLN A 1 90 ? -0.223 -15.874 -17.494 1.00 55.16 90 GLN A CA 1
ATOM 664 C C . GLN A 1 90 ? -0.927 -16.001 -16.150 1.00 55.16 90 GLN A C 1
ATOM 666 O O . GLN A 1 90 ? -1.923 -15.312 -15.920 1.00 55.16 90 GLN A O 1
ATOM 671 N N . LEU A 1 91 ? -0.441 -16.916 -15.301 1.00 59.47 91 LEU A N 1
ATOM 672 C CA . LEU A 1 91 ? -0.991 -17.038 -13.964 1.00 59.47 91 LEU A CA 1
ATOM 673 C C . LEU A 1 91 ? -0.909 -15.647 -13.327 1.00 59.47 91 LEU A C 1
ATOM 675 O O . LEU A 1 91 ? 0.133 -14.987 -13.469 1.00 59.47 91 LEU A O 1
ATOM 679 N N . PRO A 1 92 ? -1.990 -15.172 -12.682 1.00 59.56 92 PRO A N 1
ATOM 680 C CA . PRO A 1 92 ? -1.935 -13.910 -11.976 1.00 59.56 92 PRO A CA 1
ATOM 681 C C . PRO A 1 92 ? -0.742 -13.949 -11.013 1.00 59.56 92 PRO A C 1
ATOM 683 O O . PRO A 1 92 ? -0.432 -15.009 -10.454 1.00 59.56 92 PRO A O 1
ATOM 686 N N . PRO A 1 93 ? -0.022 -12.828 -10.839 1.00 71.88 93 PRO A N 1
ATOM 687 C CA . PRO A 1 93 ? 0.999 -12.731 -9.807 1.00 71.88 93 PRO A CA 1
ATOM 688 C C . PRO A 1 93 ? 0.457 -13.290 -8.484 1.00 71.88 93 PRO A C 1
ATOM 690 O O . PRO A 1 93 ? -0.711 -13.088 -8.176 1.00 71.88 93 PRO A O 1
ATOM 693 N N . LEU A 1 94 ? 1.282 -13.963 -7.673 1.00 62.81 94 LEU A N 1
ATOM 694 C CA . LEU A 1 94 ? 0.837 -14.572 -6.402 1.00 62.81 94 LEU A CA 1
ATOM 695 C C . LEU A 1 94 ? 0.120 -13.591 -5.453 1.00 62.81 94 LEU A C 1
ATOM 697 O O . LEU A 1 94 ? -0.611 -14.021 -4.566 1.00 62.81 94 LEU A O 1
ATOM 701 N N . SER A 1 95 ? 0.357 -12.285 -5.606 1.00 58.88 95 SER A N 1
ATOM 702 C CA . SER A 1 95 ? -0.342 -11.215 -4.887 1.00 58.88 95 SER A CA 1
ATOM 703 C C . SER A 1 95 ? -1.805 -11.036 -5.300 1.00 58.88 95 SER A C 1
ATOM 705 O O . SER A 1 95 ? -2.594 -10.551 -4.492 1.00 58.88 95 SER A O 1
ATOM 707 N N . ASP A 1 96 ? -2.138 -11.425 -6.529 1.00 59.16 96 ASP A N 1
ATOM 708 C CA . ASP A 1 96 ? -3.402 -11.167 -7.222 1.00 59.16 96 ASP A CA 1
ATOM 709 C C . ASP A 1 96 ? -4.176 -12.475 -7.481 1.00 59.16 96 ASP A C 1
ATOM 711 O O . ASP A 1 96 ? -5.301 -12.451 -7.979 1.00 59.16 96 ASP A O 1
ATOM 715 N N . ASP A 1 97 ? -3.581 -13.623 -7.140 1.00 66.94 97 ASP A N 1
ATOM 716 C CA . ASP A 1 97 ? -4.211 -14.937 -7.218 1.00 66.94 97 ASP A CA 1
ATOM 717 C C . ASP A 1 97 ? -5.142 -15.160 -6.003 1.00 66.94 97 ASP A C 1
ATOM 719 O O . ASP A 1 97 ? -4.668 -15.282 -4.864 1.00 66.94 97 ASP A O 1
ATOM 723 N N . PRO A 1 98 ? -6.470 -15.256 -6.208 1.00 55.59 98 PRO A N 1
ATOM 724 C CA . PRO A 1 98 ? -7.429 -15.441 -5.122 1.00 55.59 98 PRO A CA 1
ATOM 725 C C . PRO A 1 98 ? -7.228 -16.758 -4.358 1.00 55.59 98 PRO A C 1
ATOM 727 O O . PRO A 1 98 ? -7.497 -16.806 -3.155 1.00 55.59 98 PRO A O 1
ATOM 730 N N . LEU A 1 99 ? -6.728 -17.814 -5.012 1.00 60.62 99 LEU A N 1
ATOM 731 C CA . LEU A 1 99 ? -6.414 -19.085 -4.358 1.00 60.62 99 LEU A CA 1
ATOM 732 C C . LEU A 1 99 ? -5.150 -18.959 -3.508 1.00 60.62 99 LEU A C 1
ATOM 734 O O . LEU A 1 99 ? -5.140 -19.412 -2.363 1.00 60.62 99 LEU A O 1
ATOM 738 N N . ALA A 1 100 ? -4.110 -18.290 -4.011 1.00 67.06 100 ALA A N 1
ATOM 739 C CA . ALA A 1 100 ? -2.902 -18.031 -3.230 1.00 67.06 100 ALA A CA 1
ATOM 740 C C . ALA A 1 100 ? -3.191 -17.164 -1.992 1.00 67.06 100 ALA A C 1
ATOM 742 O O . ALA A 1 100 ? -2.618 -17.403 -0.927 1.00 67.06 100 ALA A O 1
ATOM 743 N N . VAL A 1 101 ? -4.108 -16.197 -2.098 1.00 63.88 101 VAL A N 1
ATOM 744 C CA . VAL A 1 101 ? -4.584 -15.394 -0.961 1.00 63.88 101 VAL A CA 1
ATOM 745 C C . VAL A 1 101 ? -5.354 -16.258 0.040 1.00 63.88 101 VAL A C 1
ATOM 747 O O . VAL A 1 101 ? -5.050 -16.217 1.233 1.00 63.88 101 VAL A O 1
ATOM 750 N N . ALA A 1 102 ? -6.299 -17.082 -0.424 1.00 54.41 102 ALA A N 1
ATOM 751 C CA . ALA A 1 102 ? -7.102 -17.954 0.438 1.00 54.41 102 ALA A CA 1
ATOM 752 C C . ALA A 1 102 ? -6.260 -19.009 1.179 1.00 54.41 102 ALA A C 1
ATOM 754 O O . ALA A 1 102 ? -6.536 -19.327 2.335 1.00 54.41 102 ALA A O 1
ATOM 755 N N . LEU A 1 103 ? -5.207 -19.518 0.532 1.00 63.28 103 LEU A N 1
ATOM 756 C CA . LEU A 1 103 ? -4.272 -20.495 1.095 1.00 63.28 103 LEU A CA 1
ATOM 757 C C . LEU A 1 103 ? -3.129 -19.852 1.903 1.00 63.28 103 LEU A C 1
ATOM 759 O O . LEU A 1 103 ? -2.292 -20.564 2.456 1.00 63.28 103 LEU A O 1
ATOM 763 N N . GLY A 1 104 ? -3.066 -18.517 1.977 1.00 51.97 104 GLY A N 1
ATOM 764 C CA . GLY A 1 104 ? -2.006 -17.788 2.682 1.00 51.97 104 GLY A CA 1
ATOM 765 C C . GLY A 1 104 ? -0.616 -17.915 2.044 1.00 51.97 104 GLY A C 1
ATOM 766 O O . GLY A 1 104 ? 0.389 -17.696 2.720 1.00 51.97 104 GLY A O 1
ATOM 767 N N . LEU A 1 105 ? -0.561 -18.281 0.761 1.00 57.66 105 LEU A N 1
ATOM 768 C CA . LEU A 1 105 ? 0.652 -18.430 -0.050 1.00 57.66 105 LEU A CA 1
ATOM 769 C C . LEU A 1 105 ? 1.096 -17.105 -0.682 1.00 57.66 105 LEU A C 1
ATOM 771 O O . LEU A 1 105 ? 2.255 -16.961 -1.073 1.00 57.66 105 LEU A O 1
ATOM 775 N N . ALA A 1 106 ? 0.194 -16.123 -0.756 1.00 64.19 106 ALA A N 1
ATOM 776 C CA . ALA A 1 106 ? 0.546 -14.760 -1.119 1.00 64.19 106 ALA A CA 1
ATOM 777 C C . ALA A 1 106 ? 1.529 -14.185 -0.075 1.00 64.19 106 ALA A C 1
ATOM 779 O O . ALA A 1 106 ? 1.285 -14.316 1.133 1.00 64.19 106 ALA A O 1
ATOM 780 N N . PRO A 1 107 ? 2.630 -13.523 -0.492 1.00 55.12 107 PRO A N 1
ATOM 781 C CA . PRO A 1 107 ? 3.486 -12.788 0.432 1.00 55.12 107 PRO A CA 1
ATOM 782 C C . PRO A 1 107 ? 2.599 -11.871 1.271 1.00 55.12 107 PRO A C 1
ATOM 784 O O . PRO A 1 107 ? 1.844 -11.086 0.698 1.00 55.12 107 PRO A O 1
ATOM 787 N N . ARG A 1 108 ? 2.649 -11.985 2.610 1.00 51.31 108 ARG A N 1
ATOM 788 C CA . ARG A 1 108 ? 1.882 -11.102 3.501 1.00 51.31 108 ARG A CA 1
ATOM 789 C C . ARG A 1 108 ? 2.207 -9.672 3.097 1.00 51.31 108 ARG A C 1
ATOM 791 O O . ARG A 1 108 ? 3.326 -9.216 3.331 1.00 51.31 108 ARG A O 1
ATOM 798 N N . GLN A 1 109 ? 1.262 -9.011 2.432 1.00 53.44 109 GLN A N 1
ATOM 799 C CA . GLN A 1 109 ? 1.464 -7.665 1.932 1.00 53.44 109 GLN A CA 1
ATOM 800 C C . GLN A 1 109 ? 1.562 -6.766 3.159 1.00 53.44 109 GLN A C 1
ATOM 802 O O . GLN A 1 109 ? 0.570 -6.391 3.780 1.00 53.44 109 GLN A O 1
ATOM 807 N N . HIS A 1 110 ? 2.792 -6.514 3.592 1.00 57.22 110 HIS A N 1
ATOM 808 C CA . HIS A 1 110 ? 3.052 -5.484 4.567 1.00 57.22 110 HIS A CA 1
ATOM 809 C C . HIS A 1 110 ? 2.826 -4.167 3.856 1.00 57.22 110 HIS A C 1
ATOM 811 O O . HIS A 1 110 ? 3.640 -3.734 3.040 1.00 57.22 110 HIS A O 1
ATOM 817 N N . THR A 1 111 ? 1.703 -3.544 4.166 1.00 71.69 111 THR A N 1
ATOM 818 C CA . THR A 1 111 ? 1.405 -2.225 3.658 1.00 71.69 111 THR A CA 1
ATOM 819 C C . THR A 1 111 ? 2.403 -1.243 4.254 1.00 71.69 111 THR A C 1
ATOM 821 O O . THR A 1 111 ? 2.698 -1.277 5.451 1.00 71.69 111 THR A O 1
ATOM 824 N N . THR A 1 112 ? 2.988 -0.392 3.417 1.00 82.81 112 THR A N 1
ATOM 825 C CA . THR A 1 112 ? 3.973 0.577 3.893 1.00 82.81 112 THR A CA 1
ATOM 826 C C . THR A 1 112 ? 3.282 1.883 4.253 1.00 82.81 112 THR A C 1
ATOM 828 O O . THR A 1 112 ? 2.557 2.449 3.447 1.00 82.81 112 THR A O 1
ATOM 831 N N . VAL A 1 113 ? 3.498 2.372 5.473 1.00 85.81 113 VAL A N 1
ATOM 832 C CA . VAL A 1 113 ? 2.982 3.660 5.959 1.00 85.81 113 VAL A CA 1
ATOM 833 C C . VAL A 1 113 ? 4.054 4.730 5.834 1.00 85.81 113 VAL A C 1
ATOM 835 O O . VAL A 1 113 ? 5.211 4.502 6.193 1.00 85.81 113 VAL A O 1
ATOM 838 N N . SER A 1 114 ? 3.674 5.914 5.356 1.00 85.69 114 SER A N 1
ATOM 839 C CA . SER A 1 114 ? 4.538 7.092 5.338 1.00 85.69 114 SER A CA 1
ATOM 840 C C . SER A 1 114 ? 4.604 7.714 6.729 1.00 85.69 114 SER A C 1
ATOM 842 O O . SER A 1 114 ? 3.590 8.165 7.267 1.00 85.69 114 SER A O 1
ATOM 844 N N . GLY A 1 115 ? 5.805 7.812 7.306 1.00 87.19 115 GLY A N 1
ATOM 845 C CA . GLY A 1 115 ? 5.989 8.455 8.610 1.00 87.19 115 GLY A CA 1
ATOM 846 C C . GLY A 1 115 ? 5.579 9.928 8.613 1.00 87.19 115 GLY A C 1
ATOM 847 O O . GLY A 1 115 ? 4.970 10.408 9.571 1.00 87.19 115 GLY A O 1
ATOM 848 N N . ALA A 1 116 ? 5.827 10.632 7.503 1.00 83.62 116 ALA A N 1
ATOM 849 C CA . ALA A 1 116 ? 5.412 12.020 7.329 1.00 83.62 116 ALA A CA 1
ATOM 850 C C . ALA A 1 116 ? 3.882 12.158 7.280 1.00 83.62 116 ALA A C 1
ATOM 852 O O . ALA A 1 116 ? 3.326 13.038 7.944 1.00 83.62 116 ALA A O 1
ATOM 853 N N . ALA A 1 117 ? 3.199 11.272 6.545 1.00 86.69 117 ALA A N 1
ATOM 854 C CA . ALA A 1 117 ? 1.741 11.267 6.475 1.00 86.69 117 ALA A CA 1
ATOM 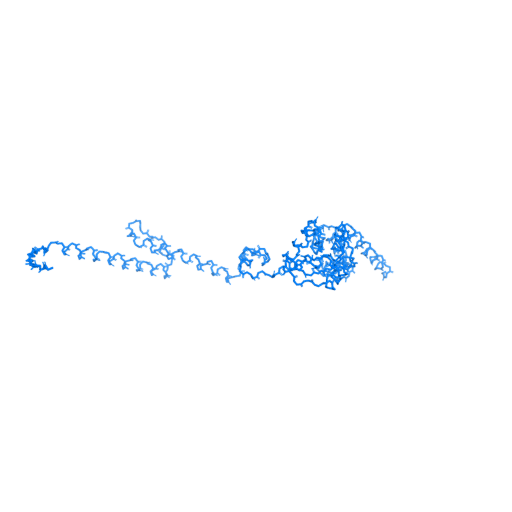855 C C . ALA A 1 117 ? 1.109 10.922 7.829 1.00 86.69 117 ALA A C 1
ATOM 857 O O . ALA A 1 117 ? 0.205 11.628 8.275 1.00 86.69 117 ALA A O 1
ATOM 858 N N . LEU A 1 118 ? 1.650 9.918 8.528 1.00 91.94 118 LEU A N 1
ATOM 859 C CA . LEU A 1 118 ? 1.221 9.529 9.871 1.00 91.94 118 LEU A CA 1
ATOM 860 C C . LEU A 1 118 ? 1.354 10.687 10.867 1.00 91.94 118 LEU A C 1
ATOM 862 O O . LEU A 1 118 ? 0.403 11.018 11.578 1.00 91.94 118 LEU A O 1
ATOM 866 N N . LYS A 1 119 ? 2.510 11.360 10.878 1.00 90.94 119 LYS A N 1
ATOM 867 C CA . LYS A 1 119 ? 2.750 12.531 11.728 1.00 90.94 119 LYS A CA 1
ATOM 868 C C . LYS A 1 119 ? 1.770 13.660 11.422 1.00 90.94 119 LYS A C 1
ATOM 870 O O . LYS A 1 119 ? 1.199 14.241 12.346 1.00 90.94 119 LYS A O 1
ATOM 875 N N . ALA A 1 120 ? 1.563 13.966 10.142 1.00 86.19 120 ALA A N 1
ATOM 876 C CA . ALA A 1 120 ? 0.648 15.018 9.715 1.00 86.19 120 ALA A CA 1
ATOM 877 C C . ALA A 1 120 ? -0.808 14.691 10.084 1.00 86.19 120 ALA A C 1
ATOM 879 O O . ALA A 1 120 ? -1.515 15.554 10.602 1.00 86.19 120 ALA A O 1
ATOM 880 N N . ALA A 1 121 ? -1.253 13.451 9.872 1.00 90.12 121 ALA A N 1
ATOM 881 C CA . ALA A 1 121 ? -2.585 12.986 10.251 1.00 90.12 121 ALA A CA 1
ATOM 882 C C . ALA A 1 121 ? -2.797 13.069 11.770 1.00 90.12 121 ALA A C 1
ATOM 884 O O . ALA A 1 121 ? -3.778 13.661 12.219 1.00 90.12 121 ALA A O 1
ATOM 885 N N . ARG A 1 122 ? -1.832 12.601 12.573 1.00 95.75 122 ARG A N 1
ATOM 886 C CA . ARG A 1 122 ? -1.881 12.729 14.038 1.00 95.75 122 ARG A CA 1
ATOM 887 C C . ARG A 1 122 ? -1.968 14.183 14.493 1.00 95.75 122 ARG A C 1
ATOM 889 O O . ARG A 1 122 ? -2.750 14.500 15.390 1.00 95.75 122 ARG A O 1
ATOM 896 N N . GLN A 1 123 ? -1.163 15.063 13.900 1.00 91.75 123 GLN A N 1
ATOM 897 C CA . GLN A 1 123 ? -1.185 16.490 14.219 1.00 91.75 123 GLN A CA 1
ATOM 898 C C . GLN A 1 123 ? -2.531 17.130 13.864 1.00 91.75 123 GLN A C 1
ATOM 900 O O . GLN A 1 123 ? -3.061 17.876 14.680 1.00 91.75 123 GLN A O 1
ATOM 905 N N . ARG A 1 124 ? -3.126 16.795 12.710 1.00 91.44 124 ARG A N 1
ATOM 906 C CA . ARG A 1 124 ? -4.474 17.262 12.332 1.00 91.44 124 ARG A CA 1
ATOM 907 C C . ARG A 1 124 ? -5.560 16.748 13.275 1.00 91.44 124 ARG A C 1
ATOM 909 O O . ARG A 1 124 ? -6.487 17.485 13.589 1.00 91.44 124 ARG A O 1
ATOM 916 N N . ALA A 1 125 ? -5.414 15.520 13.766 1.00 90.88 125 ALA A N 1
ATOM 917 C CA . ALA A 1 125 ? -6.300 14.937 14.768 1.00 90.88 125 ALA A CA 1
ATOM 918 C C . ALA A 1 125 ? -6.076 15.499 16.190 1.00 90.88 125 ALA A C 1
ATOM 920 O O . ALA A 1 125 ? -6.778 15.101 17.117 1.00 90.88 125 ALA A O 1
ATOM 921 N N . ASN A 1 126 ? -5.108 16.408 16.389 1.00 93.75 126 ASN A N 1
ATOM 922 C CA . ASN A 1 126 ? -4.729 16.974 17.690 1.00 93.75 126 ASN A CA 1
ATOM 923 C C . ASN A 1 126 ? -4.395 15.919 18.765 1.00 93.75 126 ASN A C 1
ATOM 925 O O . ASN A 1 126 ? -4.572 16.154 19.961 1.00 93.75 126 ASN A O 1
ATOM 929 N N . LEU A 1 127 ? -3.871 14.759 18.356 1.00 94.00 127 LEU A N 1
ATOM 930 C CA . LEU A 1 127 ? -3.491 13.686 19.274 1.00 94.00 127 LEU A CA 1
ATOM 931 C C . LEU A 1 127 ? -2.008 13.762 19.639 1.00 94.00 127 LEU A C 1
ATOM 933 O O . LEU A 1 127 ? -1.133 13.957 18.790 1.00 94.00 127 LEU A O 1
ATOM 937 N N . LYS A 1 128 ? -1.686 13.538 20.914 1.00 95.25 128 LYS A N 1
ATOM 938 C CA . LYS A 1 128 ? -0.309 13.253 21.334 1.00 95.25 128 LYS A CA 1
ATOM 939 C C . LYS A 1 128 ? 0.085 11.856 20.864 1.00 95.25 128 LYS A C 1
ATOM 941 O O . LYS A 1 128 ? -0.741 10.952 20.789 1.00 95.25 128 LYS A O 1
ATOM 946 N N . ILE A 1 129 ? 1.373 11.650 20.610 1.00 94.25 129 ILE A N 1
ATOM 947 C CA . ILE A 1 129 ? 1.881 10.347 20.161 1.00 94.25 129 ILE A CA 1
ATOM 948 C C . ILE A 1 129 ? 1.640 9.229 21.191 1.00 94.25 129 ILE A C 1
ATOM 950 O O . ILE A 1 129 ? 1.333 8.103 20.818 1.00 94.25 129 ILE A O 1
ATOM 954 N N . SER A 1 130 ? 1.669 9.560 22.487 1.00 94.19 130 SER A N 1
ATOM 955 C CA . SER A 1 130 ? 1.298 8.641 23.569 1.00 94.19 130 SER A CA 1
ATOM 956 C C . SER A 1 130 ? -0.190 8.284 23.573 1.00 94.19 130 SER A C 1
ATOM 958 O O . SER A 1 130 ? -0.538 7.159 23.905 1.00 94.19 130 SER A O 1
ATOM 960 N N . GLN A 1 131 ? -1.066 9.211 23.175 1.00 94.94 131 GLN A N 1
ATOM 961 C CA . GLN A 1 131 ? -2.507 8.958 23.083 1.00 94.94 131 GLN A CA 1
ATOM 962 C C . GLN A 1 131 ? -2.834 8.049 21.898 1.00 94.94 131 GLN A C 1
ATOM 964 O O . GLN A 1 131 ? -3.680 7.173 22.024 1.00 94.94 131 GLN A O 1
ATOM 969 N N . LEU A 1 132 ? -2.144 8.221 20.766 1.00 94.62 132 LEU A N 1
ATOM 970 C CA . LEU A 1 132 ? -2.268 7.306 19.630 1.00 94.62 132 LEU A CA 1
ATOM 971 C C . LEU A 1 132 ? -1.788 5.893 20.003 1.00 94.62 132 LEU A C 1
ATOM 973 O O . LEU A 1 132 ? -2.491 4.926 19.735 1.00 94.62 132 LEU A O 1
ATOM 977 N N . ALA A 1 133 ? -0.642 5.781 20.685 1.00 95.00 133 ALA A N 1
ATOM 978 C CA . ALA A 1 133 ? -0.130 4.500 21.182 1.00 95.00 133 ALA A CA 1
ATOM 979 C C . ALA A 1 133 ? -1.131 3.803 22.114 1.00 95.00 133 ALA A C 1
ATOM 981 O O . ALA A 1 133 ? -1.409 2.615 21.958 1.00 95.00 133 ALA A O 1
ATOM 982 N N . GLN A 1 134 ? -1.710 4.565 23.045 1.00 94.81 134 GLN A N 1
ATOM 983 C CA . GLN A 1 134 ? -2.710 4.064 23.979 1.00 94.81 134 GLN A CA 1
ATOM 984 C C . GLN A 1 134 ? -3.952 3.549 23.243 1.00 94.81 134 GLN A C 1
ATOM 986 O O . GLN A 1 134 ? -4.370 2.427 23.492 1.00 94.81 134 GLN A O 1
ATOM 991 N N . LYS A 1 135 ? -4.500 4.319 22.297 1.00 94.25 135 LYS A N 1
ATOM 992 C CA . LYS A 1 135 ? -5.688 3.915 21.527 1.00 94.25 135 LYS A CA 1
ATOM 993 C C . LYS A 1 135 ? -5.454 2.671 20.668 1.00 94.25 135 LYS A C 1
ATOM 995 O O . LYS A 1 135 ? -6.331 1.819 20.573 1.00 94.25 135 LYS A O 1
ATOM 1000 N N . LEU A 1 136 ? -4.267 2.536 20.077 1.00 94.25 136 LEU A N 1
ATOM 1001 C CA . LEU A 1 136 ? -3.894 1.325 19.338 1.00 94.25 136 LEU A CA 1
ATOM 1002 C C . LEU A 1 136 ? -3.750 0.116 20.272 1.00 94.25 136 LEU A C 1
ATOM 1004 O O . LEU A 1 136 ? -4.188 -0.975 19.924 1.00 94.25 136 LEU A O 1
ATOM 1008 N N . THR A 1 137 ? -3.224 0.325 21.483 1.00 92.94 137 THR A N 1
ATOM 1009 C CA . THR A 1 137 ? -3.169 -0.716 22.524 1.00 92.94 137 THR A CA 1
ATOM 1010 C C . THR A 1 137 ? -4.558 -1.138 22.992 1.00 92.94 137 THR A C 1
ATOM 1012 O O . THR A 1 137 ? -4.825 -2.328 23.121 1.00 92.94 137 THR A O 1
ATOM 1015 N N . GLU A 1 138 ? -5.465 -0.180 23.191 1.00 91.38 138 GLU A N 1
ATOM 1016 C CA . GLU A 1 138 ? -6.874 -0.438 23.520 1.00 91.38 138 GLU A CA 1
ATOM 1017 C C . GLU A 1 138 ? -7.593 -1.221 22.408 1.00 91.38 13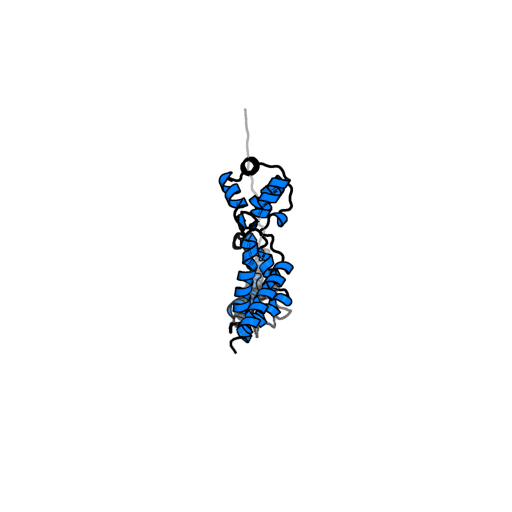8 GLU A C 1
ATOM 1019 O O . GLU A 1 138 ? -8.503 -1.992 22.698 1.00 91.38 138 GLU A O 1
ATOM 1024 N N . SER A 1 139 ? -7.140 -1.082 21.158 1.00 87.81 139 SER A N 1
ATOM 1025 C CA . SER A 1 139 ? -7.646 -1.824 19.992 1.00 87.81 139 SER A CA 1
ATOM 1026 C C . SER A 1 139 ? -6.978 -3.200 19.811 1.00 87.81 139 SER A C 1
ATOM 1028 O O . SER A 1 139 ? -7.230 -3.887 18.829 1.00 87.81 139 SER A O 1
ATOM 1030 N N . GLY A 1 140 ? -6.125 -3.623 20.754 1.00 89.38 140 GLY A N 1
ATOM 1031 C CA . GLY A 1 140 ? -5.495 -4.947 20.764 1.00 89.38 140 GLY A CA 1
ATOM 1032 C C . GLY A 1 140 ? -4.108 -5.026 20.118 1.00 89.38 140 GLY A C 1
ATOM 1033 O O . GLY A 1 140 ? -3.545 -6.117 20.037 1.00 89.38 140 GLY A O 1
ATOM 1034 N N . HIS A 1 141 ? -3.516 -3.903 19.695 1.00 90.44 141 HIS A N 1
ATOM 1035 C CA . HIS A 1 141 ? -2.174 -3.885 19.098 1.00 90.44 141 HIS A CA 1
ATOM 1036 C C . HIS A 1 141 ? -1.088 -3.572 20.123 1.00 90.44 141 HIS A C 1
ATOM 1038 O O . HIS A 1 141 ? -1.139 -2.550 20.800 1.00 90.44 141 HIS A O 1
ATOM 1044 N N . GLU A 1 142 ? -0.020 -4.367 20.181 1.00 89.69 142 GLU A N 1
ATOM 1045 C CA . GLU A 1 142 ? 1.122 -4.061 21.052 1.00 89.69 142 GLU A CA 1
ATOM 1046 C C . GLU A 1 142 ? 2.028 -2.976 20.429 1.00 89.69 142 GLU A C 1
ATOM 1048 O O . GLU A 1 142 ? 3.096 -3.256 19.883 1.00 89.69 142 GLU A O 1
ATOM 1053 N N . VAL A 1 143 ? 1.600 -1.709 20.491 1.00 90.44 143 VAL A N 1
ATOM 1054 C CA . VAL A 1 143 ? 2.339 -0.564 19.931 1.00 90.44 143 VAL A CA 1
ATOM 1055 C C . VAL A 1 143 ? 2.803 0.377 21.034 1.00 90.44 143 VAL A C 1
ATOM 1057 O O . VAL A 1 143 ? 2.014 0.972 21.763 1.00 90.44 143 VAL A O 1
ATOM 1060 N N . ARG A 1 144 ? 4.121 0.583 21.126 1.00 92.12 144 ARG A N 1
ATOM 1061 C CA . ARG A 1 144 ? 4.717 1.482 22.129 1.00 92.12 144 ARG A CA 1
ATOM 1062 C C . ARG A 1 144 ? 4.895 2.895 21.583 1.00 92.12 144 ARG A C 1
ATOM 1064 O O . ARG A 1 144 ? 5.221 3.093 20.415 1.00 92.12 144 ARG A O 1
ATOM 1071 N N . THR A 1 145 ? 4.834 3.896 22.458 1.00 92.69 145 THR A N 1
ATOM 1072 C CA . THR A 1 145 ? 5.059 5.308 22.092 1.00 92.69 145 THR A CA 1
ATOM 1073 C C . THR A 1 145 ? 6.385 5.532 21.354 1.00 92.69 145 THR A C 1
ATOM 1075 O O . THR A 1 145 ? 6.421 6.207 20.328 1.00 92.69 145 THR A O 1
ATOM 1078 N N . GLY A 1 146 ? 7.479 4.920 21.825 1.00 89.56 146 GLY A N 1
ATOM 1079 C CA . GLY A 1 146 ? 8.788 5.030 21.168 1.00 89.56 146 GLY A CA 1
ATOM 1080 C C . GLY A 1 146 ? 8.847 4.356 19.792 1.00 89.56 146 GLY A C 1
ATOM 1081 O O . GLY A 1 146 ? 9.630 4.763 18.940 1.00 89.56 146 GLY A O 1
ATOM 1082 N N . GLN A 1 147 ? 8.006 3.350 19.546 1.00 91.25 147 GLN A N 1
ATOM 1083 C CA . GLN A 1 147 ? 7.882 2.710 18.237 1.00 91.25 147 GLN A CA 1
ATOM 1084 C C . GLN A 1 147 ? 7.161 3.627 17.250 1.00 91.25 147 GLN A C 1
ATOM 1086 O O . GLN A 1 147 ? 7.700 3.872 16.176 1.00 91.25 147 GLN A O 1
ATOM 1091 N N . LEU A 1 148 ? 6.030 4.218 17.647 1.00 92.94 148 LEU A N 1
ATOM 1092 C CA . LEU A 1 148 ? 5.333 5.230 16.845 1.00 92.94 148 LEU A CA 1
ATOM 1093 C C . LEU A 1 148 ? 6.220 6.433 16.528 1.00 92.94 148 LEU A C 1
ATOM 1095 O O . LEU A 1 148 ? 6.212 6.929 15.407 1.00 92.94 148 LEU A O 1
ATOM 1099 N N . GLN A 1 149 ? 7.039 6.876 17.484 1.00 91.81 149 GLN A N 1
ATOM 1100 C CA . GLN A 1 149 ? 7.971 7.975 17.241 1.00 91.81 149 GLN A CA 1
ATOM 1101 C C . GLN A 1 149 ? 9.011 7.621 16.176 1.00 91.81 149 GLN A C 1
ATOM 1103 O O . GLN A 1 149 ? 9.311 8.446 15.316 1.00 91.81 149 GLN A O 1
ATOM 1108 N N . ARG A 1 150 ? 9.538 6.390 16.196 1.00 90.50 150 ARG A N 1
ATOM 1109 C CA . ARG A 1 150 ? 10.411 5.902 15.120 1.00 90.50 150 ARG A CA 1
ATOM 1110 C C . ARG A 1 150 ? 9.668 5.821 13.791 1.00 90.50 150 ARG A C 1
ATOM 1112 O O . ARG A 1 150 ? 10.263 6.130 12.765 1.00 90.50 150 ARG A O 1
ATOM 1119 N N . TRP A 1 151 ? 8.389 5.449 13.806 1.00 93.12 151 TRP A N 1
ATOM 1120 C CA . TRP A 1 151 ? 7.575 5.388 12.595 1.00 93.12 151 TRP A CA 1
ATOM 1121 C C . TRP A 1 151 ? 7.342 6.761 11.973 1.00 93.12 151 TRP A C 1
ATOM 1123 O O . TRP A 1 151 ? 7.524 6.898 10.773 1.00 93.12 151 TRP A O 1
ATOM 1133 N N . GLU A 1 152 ? 7.053 7.791 12.772 1.00 91.00 152 GLU A N 1
ATOM 1134 C CA . GLU A 1 152 ? 6.888 9.171 12.282 1.00 91.00 152 GLU A CA 1
ATOM 1135 C C . GLU A 1 152 ? 8.167 9.774 11.679 1.00 91.00 152 GLU A C 1
ATOM 1137 O O . GLU A 1 152 ? 8.094 10.722 10.898 1.00 91.00 152 GLU A O 1
ATOM 1142 N N . VAL A 1 153 ? 9.342 9.260 12.057 1.00 84.38 153 VAL A N 1
ATOM 1143 C CA . VAL A 1 153 ? 10.645 9.707 11.532 1.00 84.38 153 VAL A CA 1
ATOM 1144 C C . VAL A 1 153 ? 11.079 8.890 10.311 1.00 84.38 153 VAL A C 1
ATOM 1146 O O . VAL A 1 153 ? 11.828 9.388 9.470 1.00 84.38 153 VAL A O 1
ATOM 1149 N N . ALA A 1 154 ? 10.627 7.643 10.194 1.00 77.69 154 ALA A N 1
ATOM 1150 C CA . ALA A 1 154 ? 10.957 6.777 9.073 1.00 77.69 154 ALA A CA 1
ATOM 1151 C C . ALA A 1 154 ? 10.223 7.207 7.790 1.00 77.69 154 ALA A C 1
ATOM 1153 O O . ALA A 1 154 ? 9.065 7.615 7.816 1.00 77.69 154 ALA A O 1
ATOM 1154 N N . ALA A 1 155 ? 10.887 7.074 6.638 1.00 68.62 155 ALA A N 1
ATOM 1155 C CA . ALA A 1 155 ? 10.279 7.407 5.348 1.00 68.62 155 ALA A CA 1
ATOM 1156 C C . ALA A 1 155 ? 9.117 6.466 4.987 1.00 68.62 155 ALA A C 1
ATOM 1158 O O . ALA A 1 155 ? 8.078 6.914 4.509 1.00 68.62 155 ALA A O 1
ATOM 1159 N N . SER A 1 156 ? 9.292 5.171 5.251 1.00 79.00 156 SER A N 1
ATOM 1160 C CA . SER A 1 156 ? 8.286 4.135 5.035 1.00 79.00 156 SER A CA 1
ATOM 1161 C C . SER A 1 156 ? 8.431 3.050 6.094 1.00 79.00 156 SER A C 1
ATOM 1163 O O . SER A 1 156 ? 9.550 2.602 6.362 1.00 79.00 156 SER A O 1
ATOM 1165 N N . VAL A 1 157 ? 7.318 2.595 6.657 1.00 83.69 157 VAL A N 1
ATOM 1166 C CA . VAL A 1 157 ? 7.294 1.538 7.672 1.00 83.69 157 VAL A CA 1
ATOM 1167 C C . VAL A 1 157 ? 6.354 0.428 7.227 1.00 83.69 157 VAL A C 1
ATOM 1169 O O . VAL A 1 157 ? 5.182 0.717 7.002 1.00 83.69 157 VAL A O 1
ATOM 1172 N N . PRO A 1 158 ? 6.815 -0.829 7.129 1.00 82.00 158 PRO A N 1
ATOM 1173 C CA . PRO A 1 158 ? 5.912 -1.950 6.923 1.00 82.00 158 PRO A CA 1
ATOM 1174 C C . PRO A 1 158 ? 5.044 -2.147 8.170 1.00 82.00 158 PRO A C 1
ATOM 1176 O O . PRO A 1 158 ? 5.561 -2.338 9.274 1.00 82.00 158 PRO A O 1
ATOM 1179 N N . VAL A 1 159 ? 3.728 -2.110 7.996 1.00 85.12 159 VAL A N 1
ATOM 1180 C CA . VAL A 1 159 ? 2.738 -2.392 9.041 1.00 85.12 159 VAL A CA 1
ATOM 1181 C C . VAL A 1 159 ? 1.763 -3.460 8.553 1.00 85.12 159 VAL A C 1
ATOM 1183 O O . VAL A 1 159 ? 1.646 -3.723 7.357 1.00 85.12 159 VAL A O 1
ATOM 1186 N N . ALA A 1 160 ? 1.086 -4.128 9.485 1.00 82.19 160 ALA A N 1
ATOM 1187 C CA . ALA A 1 160 ? 0.003 -5.038 9.130 1.00 82.19 160 ALA A CA 1
ATOM 1188 C C . ALA A 1 160 ? -1.206 -4.235 8.602 1.00 82.19 160 ALA A C 1
ATOM 1190 O O . ALA A 1 160 ? -1.487 -3.175 9.164 1.00 82.19 160 ALA A O 1
ATOM 1191 N N . PRO A 1 161 ? -1.958 -4.735 7.603 1.00 80.50 161 PRO A N 1
ATOM 1192 C CA . PRO A 1 161 ? -3.140 -4.042 7.077 1.00 80.50 161 PRO A CA 1
ATOM 1193 C C . PRO A 1 161 ? -4.186 -3.707 8.150 1.00 80.50 161 PRO A C 1
ATOM 1195 O O . PRO A 1 161 ? -4.698 -2.598 8.185 1.00 80.50 161 PRO A O 1
ATOM 1198 N N . VAL A 1 162 ? -4.424 -4.620 9.098 1.00 84.94 162 VAL A N 1
ATOM 1199 C CA . VAL A 1 162 ? -5.347 -4.384 10.228 1.00 84.94 162 VAL A CA 1
ATOM 1200 C C . VAL A 1 162 ? -4.889 -3.205 11.090 1.00 84.94 162 VAL A C 1
ATOM 1202 O O . VAL A 1 162 ? -5.687 -2.360 11.475 1.00 84.94 162 VAL A O 1
ATOM 1205 N N . LEU A 1 163 ? -3.582 -3.103 11.349 1.00 89.12 163 LEU A N 1
ATOM 1206 C CA . LEU A 1 163 ? -3.026 -1.994 12.119 1.00 89.12 163 LEU A CA 1
ATOM 1207 C C . LEU A 1 163 ? -3.148 -0.659 11.365 1.00 89.12 163 LEU A C 1
ATOM 1209 O O . LEU A 1 163 ? -3.349 0.378 11.994 1.00 89.12 163 LEU A O 1
ATOM 1213 N N . LEU A 1 164 ? -3.021 -0.672 10.035 1.00 89.25 164 LEU A N 1
ATOM 1214 C CA . LEU A 1 164 ? -3.250 0.505 9.196 1.00 89.25 164 LEU A CA 1
ATOM 1215 C C . LEU A 1 164 ? -4.710 0.972 9.266 1.00 89.25 164 LEU A C 1
ATOM 1217 O O . LEU A 1 164 ? -4.933 2.168 9.453 1.00 89.25 164 LEU A O 1
ATOM 1221 N N . ALA A 1 165 ? -5.669 0.052 9.147 1.00 85.38 165 ALA A N 1
ATOM 1222 C CA . ALA A 1 165 ? -7.094 0.361 9.246 1.00 85.38 165 ALA A CA 1
ATOM 1223 C C . ALA A 1 165 ? -7.423 1.020 10.595 1.00 85.38 165 ALA A C 1
ATOM 1225 O O . ALA A 1 165 ? -7.948 2.131 10.635 1.00 85.38 165 ALA A O 1
ATOM 1226 N N . ASP A 1 166 ? -6.963 0.431 11.703 1.00 91.81 166 ASP A N 1
ATOM 1227 C CA . ASP A 1 166 ? -7.200 0.992 13.037 1.00 91.81 166 ASP A CA 1
ATOM 1228 C C . ASP A 1 166 ? -6.510 2.351 13.240 1.00 91.81 166 ASP A C 1
ATOM 1230 O O . ASP A 1 166 ? -7.058 3.255 13.879 1.00 91.81 166 ASP A O 1
ATOM 1234 N N . MET A 1 167 ? -5.316 2.555 12.670 1.00 92.94 167 MET A N 1
ATOM 1235 C CA . MET A 1 167 ? -4.688 3.880 12.649 1.00 92.94 167 MET A CA 1
ATOM 1236 C C . MET A 1 167 ? -5.537 4.897 11.889 1.00 92.94 167 MET A C 1
ATOM 1238 O O . MET A 1 167 ? -5.706 6.018 12.371 1.00 92.94 167 M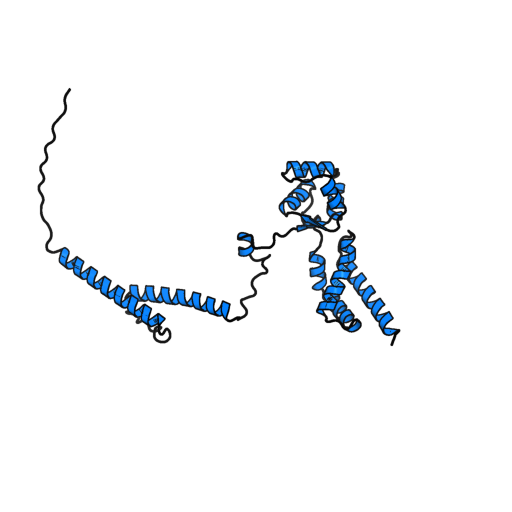ET A O 1
ATOM 1242 N N . ALA A 1 168 ? -6.037 4.532 10.711 1.00 91.38 168 ALA A N 1
ATOM 1243 C CA . ALA A 1 168 ? -6.850 5.398 9.870 1.00 91.38 168 ALA A CA 1
ATOM 1244 C C . ALA A 1 168 ? -8.153 5.791 10.581 1.00 91.38 168 ALA A C 1
ATOM 1246 O O . ALA A 1 168 ? -8.478 6.980 10.644 1.00 91.38 168 ALA A O 1
ATOM 1247 N N . ASP A 1 169 ? -8.807 4.830 11.231 1.00 92.31 169 ASP A N 1
ATOM 1248 C CA . ASP A 1 169 ? -10.028 5.036 12.008 1.00 92.31 169 ASP A CA 1
ATOM 1249 C C . ASP A 1 169 ? -9.800 5.946 13.220 1.00 92.31 169 ASP A C 1
ATOM 1251 O O . ASP A 1 169 ? -10.519 6.934 13.415 1.00 92.31 169 ASP A O 1
ATOM 1255 N N . ILE A 1 170 ? -8.752 5.687 14.011 1.00 93.06 170 ILE A N 1
ATOM 1256 C CA . ILE A 1 170 ? -8.399 6.524 15.170 1.00 93.06 170 ILE A CA 1
ATOM 1257 C C . ILE A 1 170 ? -8.079 7.960 14.737 1.00 93.06 170 ILE A C 1
ATOM 1259 O O . ILE A 1 170 ? -8.439 8.919 15.430 1.00 93.06 170 ILE A O 1
ATOM 1263 N N . LEU A 1 171 ? -7.390 8.117 13.607 1.00 93.00 171 LEU A N 1
ATOM 1264 C CA . LEU A 1 171 ? -6.976 9.410 13.067 1.00 93.00 171 LEU A CA 1
ATOM 1265 C C . LEU A 1 171 ? -8.063 10.091 12.226 1.00 93.00 171 LEU A C 1
ATOM 1267 O O . LEU A 1 171 ? -7.902 11.264 11.886 1.00 93.00 171 LEU A O 1
ATOM 1271 N N . ARG A 1 172 ? -9.168 9.392 11.935 1.00 91.25 172 ARG A N 1
ATOM 1272 C CA . ARG A 1 172 ? -10.267 9.833 11.063 1.00 91.25 172 ARG A CA 1
ATOM 1273 C C . ARG A 1 172 ? -9.782 10.277 9.683 1.00 91.25 172 ARG A C 1
ATOM 1275 O O . ARG A 1 172 ? -10.181 11.326 9.176 1.00 91.25 172 ARG A O 1
ATOM 1282 N N . VAL A 1 173 ? -8.898 9.486 9.089 1.00 87.50 173 VAL A N 1
ATOM 1283 C CA . VAL A 1 173 ? -8.378 9.694 7.733 1.00 87.50 173 VAL A CA 1
ATOM 1284 C C . VAL A 1 173 ? -8.627 8.455 6.885 1.00 87.50 173 VAL A C 1
ATOM 1286 O O . VAL A 1 173 ? -8.864 7.377 7.410 1.00 87.50 173 VAL A O 1
ATOM 1289 N N . ASN A 1 174 ? -8.568 8.596 5.564 1.00 80.12 174 ASN A N 1
ATOM 1290 C CA . ASN A 1 174 ? -8.610 7.440 4.671 1.00 80.12 174 ASN A CA 1
ATOM 1291 C C . ASN A 1 174 ? -7.276 6.670 4.750 1.00 80.12 174 ASN A C 1
ATOM 1293 O O . ASN A 1 174 ? -6.219 7.306 4.746 1.00 80.12 174 ASN A O 1
ATOM 1297 N N . GLU A 1 175 ? -7.307 5.335 4.770 1.00 78.94 175 GLU A N 1
ATOM 1298 C CA . GLU A 1 175 ? -6.110 4.477 4.795 1.00 78.94 175 GLU A CA 1
ATOM 1299 C C . GLU A 1 175 ? -5.095 4.844 3.705 1.00 78.94 175 GLU A C 1
ATOM 1301 O O . GLU A 1 175 ? -3.906 4.992 3.994 1.00 78.94 175 GLU A O 1
ATOM 1306 N N . ASN A 1 176 ? -5.568 5.129 2.487 1.00 75.62 176 ASN A N 1
ATOM 1307 C CA . ASN A 1 176 ? -4.730 5.510 1.346 1.00 75.62 176 ASN A CA 1
ATOM 1308 C C . ASN A 1 176 ? -3.915 6.782 1.607 1.00 75.62 176 ASN A C 1
ATOM 1310 O O . ASN A 1 176 ? -2.844 6.965 1.037 1.00 75.62 176 ASN A O 1
ATOM 1314 N N . SER A 1 177 ? -4.394 7.663 2.490 1.00 78.81 177 SER A N 1
ATOM 1315 C CA . SER A 1 177 ? -3.672 8.886 2.854 1.00 78.81 177 SER A CA 1
ATOM 1316 C C . SER A 1 177 ? -2.472 8.634 3.770 1.00 78.81 177 SER A C 1
ATOM 1318 O O . SER A 1 177 ? -1.600 9.496 3.869 1.00 78.81 177 SER A O 1
ATOM 1320 N N . LEU A 1 178 ? -2.420 7.476 4.439 1.00 84.00 178 LEU A N 1
ATOM 1321 C CA . LEU A 1 178 ? -1.321 7.071 5.316 1.00 84.00 178 LEU A CA 1
ATOM 1322 C C . LEU A 1 178 ? -0.270 6.231 4.583 1.00 84.00 178 LEU A C 1
ATOM 1324 O O . LEU A 1 178 ? 0.838 6.064 5.099 1.00 84.00 178 LEU A O 1
ATOM 1328 N N . LEU A 1 179 ? -0.586 5.722 3.392 1.00 82.94 179 LEU A N 1
ATOM 1329 C CA . LEU A 1 179 ? 0.311 4.874 2.619 1.00 82.94 179 LEU A CA 1
ATOM 1330 C C . LEU A 1 179 ? 1.568 5.625 2.175 1.00 82.94 179 LEU A C 1
ATOM 1332 O O . LEU A 1 179 ? 1.531 6.771 1.724 1.00 82.94 179 LEU A O 1
ATOM 1336 N N . ALA A 1 180 ? 2.713 4.958 2.286 1.00 72.06 180 ALA A N 1
ATOM 1337 C CA . ALA A 1 180 ? 3.906 5.360 1.570 1.00 72.06 180 ALA A CA 1
ATOM 1338 C C . ALA A 1 180 ? 3.694 4.994 0.103 1.00 72.06 180 ALA A C 1
ATOM 1340 O O . ALA A 1 180 ? 3.512 3.826 -0.233 1.00 72.06 180 ALA A O 1
ATOM 1341 N N . ASN A 1 181 ? 3.717 6.013 -0.755 1.00 60.94 181 ASN A N 1
ATOM 1342 C CA . ASN A 1 181 ? 3.505 5.881 -2.189 1.00 60.94 181 ASN A CA 1
ATOM 1343 C C . ASN A 1 181 ? 4.691 5.119 -2.816 1.00 60.94 181 ASN A C 1
ATOM 1345 O O . ASN A 1 181 ? 5.660 5.710 -3.294 1.00 60.94 181 ASN A O 1
ATOM 1349 N N . THR A 1 182 ? 4.670 3.794 -2.689 1.00 52.25 182 THR A N 1
ATOM 1350 C CA . THR A 1 182 ? 5.697 2.872 -3.186 1.00 52.25 182 THR A CA 1
ATOM 1351 C C . THR A 1 182 ? 5.388 2.429 -4.616 1.00 52.25 182 THR A C 1
ATOM 1353 O O . THR A 1 182 ? 6.325 2.237 -5.391 1.00 52.25 182 THR A O 1
ATOM 1356 N N . ASP A 1 183 ? 4.110 2.435 -5.004 1.00 53.06 183 ASP A N 1
ATOM 1357 C CA . ASP A 1 183 ? 3.646 2.175 -6.374 1.00 53.06 183 ASP A CA 1
ATOM 1358 C C . ASP A 1 183 ? 3.849 3.353 -7.326 1.00 53.06 183 ASP A C 1
ATOM 1360 O O . ASP A 1 183 ? 3.970 3.160 -8.532 1.00 53.06 183 ASP A O 1
ATOM 1364 N N . ALA A 1 184 ? 4.020 4.573 -6.813 1.00 54.91 184 ALA A N 1
ATOM 1365 C CA . ALA A 1 184 ? 4.239 5.736 -7.667 1.00 54.91 184 ALA A CA 1
ATOM 1366 C C . ALA A 1 184 ? 5.539 5.656 -8.492 1.00 54.91 184 ALA A C 1
ATOM 1368 O O . ALA A 1 184 ? 5.630 6.232 -9.574 1.00 54.91 184 ALA A O 1
ATOM 1369 N N . ALA A 1 185 ? 6.542 4.891 -8.040 1.00 56.75 185 ALA A N 1
ATOM 1370 C CA . ALA A 1 185 ? 7.713 4.574 -8.860 1.00 56.75 185 ALA A CA 1
ATOM 1371 C C . ALA A 1 185 ? 7.375 3.601 -10.010 1.00 56.75 185 ALA A C 1
ATOM 1373 O O . ALA A 1 185 ? 7.951 3.713 -11.092 1.00 56.75 185 ALA A O 1
ATOM 1374 N N . GLY A 1 186 ? 6.436 2.674 -9.795 1.00 61.22 186 GLY A N 1
ATOM 1375 C CA . GLY A 1 186 ? 5.868 1.819 -10.838 1.00 61.22 186 GLY A CA 1
ATOM 1376 C C . GLY A 1 186 ? 5.051 2.628 -11.845 1.00 61.22 186 GLY A C 1
ATOM 1377 O O . GLY A 1 186 ? 5.318 2.551 -13.043 1.00 61.22 186 GLY A O 1
ATOM 1378 N N . ASP A 1 187 ? 4.161 3.499 -11.369 1.00 62.31 187 ASP A N 1
ATOM 1379 C CA . ASP A 1 187 ? 3.361 4.395 -12.215 1.00 62.31 187 ASP A CA 1
ATOM 1380 C C . ASP A 1 187 ? 4.235 5.340 -13.045 1.00 62.31 187 ASP A C 1
ATOM 1382 O O . ASP A 1 187 ? 4.009 5.529 -14.243 1.00 62.31 187 ASP A O 1
ATOM 1386 N N . LEU A 1 188 ? 5.296 5.887 -12.441 1.00 70.75 188 LEU A N 1
ATOM 1387 C CA . LEU A 1 188 ? 6.291 6.697 -13.138 1.00 70.75 188 LEU A CA 1
ATOM 1388 C C . LEU A 1 188 ? 6.908 5.925 -14.311 1.00 70.75 188 LEU A C 1
ATOM 1390 O O . LEU A 1 188 ? 7.049 6.489 -15.399 1.00 70.75 188 LEU A O 1
ATOM 1394 N N . ALA A 1 189 ? 7.236 4.643 -14.109 1.00 71.06 189 ALA A N 1
ATOM 1395 C CA . ALA A 1 189 ? 7.842 3.782 -15.123 1.00 71.06 189 ALA A CA 1
ATOM 1396 C C . ALA A 1 189 ? 6.934 3.550 -16.344 1.00 71.06 189 ALA A C 1
ATOM 1398 O O . ALA A 1 189 ? 7.435 3.370 -17.459 1.00 71.06 189 ALA A O 1
ATOM 1399 N N . LEU A 1 190 ? 5.613 3.589 -16.146 1.00 72.88 190 LEU A N 1
ATOM 1400 C CA . LEU A 1 190 ? 4.610 3.419 -17.200 1.00 72.88 190 LEU A CA 1
ATOM 1401 C C . LEU A 1 190 ? 4.456 4.674 -18.076 1.00 72.88 190 LEU A C 1
ATOM 1403 O O . LEU A 1 190 ? 4.036 4.584 -19.238 1.00 72.88 190 LEU A O 1
ATOM 1407 N N . THR A 1 191 ? 4.850 5.850 -17.574 1.00 79.44 191 THR A N 1
ATOM 1408 C CA . THR A 1 191 ? 4.707 7.104 -18.324 1.00 79.44 191 THR A CA 1
ATOM 1409 C C . THR A 1 191 ? 5.583 7.130 -19.591 1.00 79.44 191 THR A C 1
ATOM 1411 O O . THR A 1 191 ? 6.745 6.702 -19.573 1.00 79.44 191 THR A O 1
ATOM 1414 N N . PRO A 1 192 ? 5.081 7.664 -20.726 1.00 80.38 192 PRO A N 1
ATOM 1415 C CA . PRO A 1 192 ? 5.884 7.823 -21.943 1.00 80.38 192 PRO A CA 1
ATOM 1416 C C . PRO A 1 192 ? 7.138 8.678 -21.714 1.00 80.38 192 PRO A C 1
ATOM 1418 O O . PRO A 1 192 ? 8.229 8.305 -22.138 1.00 80.38 192 PRO A O 1
ATOM 1421 N N . ARG A 1 193 ? 7.001 9.771 -20.947 1.00 81.88 193 ARG A N 1
ATOM 1422 C CA . ARG A 1 193 ? 8.103 10.695 -20.632 1.00 81.88 193 ARG A CA 1
ATOM 1423 C C . ARG A 1 193 ? 9.245 9.998 -19.892 1.00 81.88 193 ARG A C 1
ATOM 1425 O O . ARG A 1 193 ? 10.406 10.225 -20.221 1.00 81.88 193 ARG A O 1
ATOM 1432 N N . PHE A 1 194 ? 8.941 9.120 -18.934 1.00 86.12 194 PHE A N 1
ATOM 1433 C CA . PHE A 1 194 ? 9.973 8.346 -18.246 1.00 86.12 194 PHE A CA 1
ATOM 1434 C C . PHE A 1 194 ? 10.684 7.363 -19.183 1.00 86.12 194 PHE A C 1
ATOM 1436 O O . PHE A 1 194 ? 11.910 7.249 -19.147 1.00 86.12 194 PHE A O 1
ATOM 1443 N N . ARG A 1 195 ? 9.938 6.671 -20.055 1.00 85.38 195 ARG A N 1
ATOM 1444 C CA . ARG A 1 195 ? 10.527 5.751 -21.042 1.00 85.38 195 ARG A CA 1
ATOM 1445 C C . ARG A 1 195 ? 11.494 6.468 -21.983 1.00 85.38 195 ARG A C 1
ATOM 1447 O O . ARG A 1 195 ? 12.557 5.922 -22.279 1.00 85.38 195 ARG A O 1
ATOM 1454 N N . ASP A 1 196 ? 11.171 7.687 -22.397 1.00 88.25 196 ASP A N 1
ATOM 1455 C CA . ASP A 1 196 ? 12.048 8.494 -23.248 1.00 88.25 196 ASP A CA 1
ATOM 1456 C C . ASP A 1 196 ? 13.313 8.952 -22.508 1.00 88.25 196 ASP A C 1
ATOM 1458 O O . ASP A 1 196 ? 14.416 8.855 -23.053 1.00 88.25 196 ASP A O 1
ATOM 1462 N N . LEU A 1 197 ? 13.194 9.345 -21.235 1.00 87.50 197 LEU A N 1
ATOM 1463 C CA . LEU A 1 197 ? 14.351 9.646 -20.382 1.00 87.50 197 LEU A CA 1
ATOM 1464 C C . LEU A 1 197 ? 15.261 8.429 -20.190 1.00 87.50 197 LEU A C 1
ATOM 1466 O O . LEU A 1 197 ? 16.483 8.553 -20.265 1.00 87.50 197 LEU A O 1
ATOM 1470 N N . ALA A 1 198 ? 14.688 7.242 -19.993 1.00 86.06 198 ALA A N 1
ATOM 1471 C CA . ALA A 1 198 ? 15.462 6.017 -19.848 1.00 86.06 198 ALA A CA 1
ATOM 1472 C C . ALA A 1 198 ? 16.203 5.629 -21.134 1.00 86.06 198 ALA A C 1
ATOM 1474 O O . ALA A 1 198 ? 17.348 5.187 -21.057 1.00 86.06 198 ALA A O 1
ATOM 1475 N N . LYS A 1 199 ? 15.599 5.839 -22.312 1.00 86.06 199 LYS A N 1
ATOM 1476 C CA . LYS A 1 199 ? 16.279 5.651 -23.604 1.00 86.06 199 LYS A CA 1
ATOM 1477 C C . LYS A 1 199 ? 17.447 6.623 -23.775 1.00 86.06 199 LYS A C 1
ATOM 1479 O O . LYS A 1 199 ? 18.536 6.194 -24.151 1.00 86.06 199 LYS A O 1
ATOM 1484 N N . ARG A 1 200 ? 17.243 7.908 -23.461 1.00 89.12 200 ARG A N 1
ATOM 1485 C CA . ARG A 1 200 ? 18.300 8.936 -23.509 1.00 89.12 200 ARG A CA 1
ATOM 1486 C C . ARG A 1 200 ? 19.451 8.598 -22.567 1.00 89.12 200 ARG A C 1
ATOM 1488 O O . ARG A 1 200 ? 20.608 8.589 -22.977 1.00 89.12 200 ARG A O 1
ATOM 1495 N N . TRP A 1 201 ? 19.135 8.220 -21.330 1.00 88.44 201 TRP A N 1
ATOM 1496 C CA . TRP A 1 201 ? 20.142 7.810 -20.356 1.00 88.44 201 TRP A CA 1
ATOM 1497 C C . TRP A 1 201 ? 20.887 6.539 -20.778 1.00 88.44 201 TRP A C 1
ATOM 1499 O O . TRP A 1 201 ? 22.106 6.486 -20.641 1.00 88.44 201 TRP A O 1
ATOM 1509 N N . ALA A 1 202 ? 20.194 5.535 -21.325 1.00 86.19 202 ALA A N 1
ATOM 1510 C CA . ALA A 1 202 ? 20.817 4.317 -21.849 1.00 86.19 202 ALA A CA 1
ATOM 1511 C C . ALA A 1 202 ? 21.835 4.634 -22.956 1.00 86.19 202 ALA A C 1
ATOM 1513 O O . ALA A 1 202 ? 22.972 4.170 -22.896 1.00 86.19 202 ALA A O 1
ATOM 1514 N N . ALA A 1 203 ? 21.456 5.493 -23.909 1.00 84.88 203 ALA A N 1
ATOM 1515 C CA . ALA A 1 203 ? 22.337 5.931 -24.989 1.00 84.88 203 ALA A CA 1
ATOM 1516 C C . ALA A 1 203 ? 23.562 6.707 -24.476 1.00 84.88 203 ALA A C 1
ATOM 1518 O O . ALA A 1 203 ? 24.663 6.531 -24.994 1.00 84.88 203 ALA A O 1
ATOM 1519 N N . LEU A 1 204 ? 23.388 7.534 -23.440 1.00 87.25 204 LEU A N 1
ATOM 1520 C CA . LEU A 1 204 ? 24.471 8.322 -22.852 1.00 87.25 204 LEU A CA 1
ATOM 1521 C C . LEU A 1 204 ? 25.443 7.475 -22.013 1.00 87.25 204 LEU A C 1
ATOM 1523 O O . LEU A 1 204 ? 26.649 7.700 -22.043 1.00 87.25 204 LEU A O 1
ATOM 1527 N N . SER A 1 205 ? 24.917 6.521 -21.243 1.00 81.25 205 SER A N 1
ATOM 1528 C CA . SER A 1 205 ? 25.680 5.733 -20.263 1.00 81.25 205 SER A CA 1
ATOM 1529 C C . SER A 1 205 ? 26.194 4.393 -20.798 1.00 81.25 205 SER A C 1
ATOM 1531 O O . SER A 1 205 ? 26.914 3.696 -20.086 1.00 81.25 205 SER A O 1
ATOM 1533 N N . GLY A 1 206 ? 25.828 4.013 -22.028 1.00 82.19 206 GLY A N 1
ATOM 1534 C CA . GLY A 1 206 ? 26.180 2.716 -22.616 1.00 82.19 206 GLY A CA 1
ATOM 1535 C C . GLY A 1 206 ? 25.510 1.524 -21.921 1.00 82.19 206 GLY A C 1
ATOM 1536 O O . GLY A 1 206 ? 25.962 0.390 -22.063 1.00 82.19 206 GLY A O 1
ATOM 1537 N N . LEU A 1 207 ? 24.455 1.770 -21.140 1.00 82.62 207 LEU A N 1
ATOM 1538 C CA . LEU A 1 207 ? 23.707 0.746 -20.415 1.00 82.62 207 LEU A CA 1
ATOM 1539 C C . LEU A 1 207 ? 22.543 0.210 -21.253 1.00 82.62 207 LEU A C 1
ATOM 1541 O O . LEU A 1 207 ? 22.035 0.872 -22.156 1.00 82.62 207 LEU A O 1
ATOM 1545 N N . THR A 1 208 ? 22.053 -0.978 -20.900 1.00 75.38 208 THR A N 1
ATOM 1546 C CA . THR A 1 208 ? 20.781 -1.475 -21.439 1.00 75.38 208 THR A CA 1
ATOM 1547 C C . THR A 1 208 ? 19.618 -0.604 -20.952 1.00 75.38 208 THR A C 1
ATOM 1549 O O . THR A 1 208 ? 19.668 -0.036 -19.858 1.00 75.38 208 THR A O 1
ATOM 1552 N N . ILE A 1 209 ? 18.536 -0.525 -21.733 1.00 73.06 209 ILE A N 1
ATOM 1553 C CA . ILE A 1 209 ? 17.348 0.278 -21.383 1.00 73.06 209 ILE A CA 1
ATOM 1554 C C . ILE A 1 209 ? 16.787 -0.141 -20.016 1.00 73.06 209 ILE A C 1
ATOM 1556 O O . ILE A 1 209 ? 16.484 0.713 -19.188 1.00 73.06 209 ILE A O 1
ATOM 1560 N N . THR A 1 210 ? 16.731 -1.441 -19.725 1.00 70.31 210 THR A N 1
ATOM 1561 C CA . THR A 1 210 ? 16.266 -1.963 -18.431 1.00 70.31 210 THR A CA 1
ATOM 1562 C C . THR A 1 210 ? 17.165 -1.530 -17.267 1.00 70.31 210 THR A C 1
ATOM 1564 O O . THR A 1 210 ? 16.674 -1.160 -16.199 1.00 70.31 210 THR A O 1
ATOM 1567 N N . ALA A 1 211 ? 18.490 -1.530 -17.452 1.00 64.06 211 ALA A N 1
ATOM 1568 C CA . ALA A 1 211 ? 19.426 -1.058 -16.431 1.00 64.06 211 ALA A CA 1
ATOM 1569 C C . ALA A 1 211 ? 19.312 0.462 -16.216 1.00 64.06 211 ALA A C 1
ATOM 1571 O O . ALA A 1 211 ? 19.304 0.927 -15.074 1.00 64.06 211 ALA A O 1
ATOM 1572 N N . ALA A 1 212 ? 19.140 1.224 -17.298 1.00 73.06 212 ALA A N 1
ATOM 1573 C CA . ALA A 1 212 ? 18.889 2.661 -17.260 1.00 73.06 212 ALA A CA 1
ATOM 1574 C C . ALA A 1 212 ? 17.583 3.005 -16.522 1.00 73.06 212 ALA A C 1
ATOM 1576 O O . ALA A 1 212 ? 17.581 3.880 -15.657 1.00 73.06 212 ALA A O 1
ATOM 1577 N N . GLN A 1 213 ? 16.496 2.277 -16.792 1.00 78.38 213 GLN A N 1
ATOM 1578 C CA . GLN A 1 213 ? 15.221 2.428 -16.084 1.00 78.38 213 GLN A CA 1
ATOM 1579 C C . GLN A 1 213 ? 15.385 2.186 -14.582 1.00 78.38 213 GLN A C 1
ATOM 1581 O O . GLN A 1 213 ? 15.006 3.036 -13.781 1.00 78.38 213 GLN A O 1
ATOM 1586 N N . ARG A 1 214 ? 16.010 1.070 -14.182 1.00 74.69 214 ARG A N 1
ATOM 1587 C CA . ARG A 1 214 ? 16.247 0.750 -12.761 1.00 74.69 214 ARG A CA 1
ATOM 1588 C C . ARG A 1 214 ? 17.078 1.822 -12.062 1.00 74.69 214 ARG A C 1
ATOM 1590 O O . ARG A 1 214 ? 16.785 2.186 -10.920 1.00 74.69 214 ARG A O 1
ATOM 1597 N N . PHE A 1 215 ? 18.095 2.347 -12.741 1.00 78.19 215 PHE A N 1
ATOM 1598 C CA . PHE A 1 215 ? 18.913 3.432 -12.214 1.00 78.19 215 PHE A CA 1
ATOM 1599 C C . PHE A 1 215 ? 18.087 4.705 -11.989 1.00 78.19 215 PHE A C 1
ATOM 1601 O O . PHE A 1 215 ? 18.100 5.258 -10.886 1.00 78.19 215 PHE A O 1
ATOM 1608 N N . LEU A 1 216 ? 17.326 5.142 -12.997 1.00 80.06 216 LEU A N 1
ATOM 1609 C CA . LEU A 1 216 ? 16.503 6.348 -12.902 1.00 80.06 216 LEU A CA 1
ATOM 1610 C C . LEU A 1 216 ? 15.378 6.201 -11.871 1.00 80.06 216 LEU A C 1
ATOM 1612 O O . LEU A 1 216 ? 15.155 7.138 -11.113 1.00 80.06 216 LEU A O 1
ATOM 1616 N N . LEU A 1 217 ? 14.741 5.031 -11.752 1.00 76.19 217 LEU A N 1
ATOM 1617 C CA . LEU A 1 217 ? 13.752 4.755 -10.699 1.00 76.19 217 LEU A CA 1
ATOM 1618 C C . LEU A 1 217 ? 14.363 4.854 -9.300 1.00 76.19 217 LEU A C 1
ATOM 1620 O O . LEU A 1 217 ? 13.792 5.472 -8.403 1.00 76.19 217 LEU A O 1
ATOM 1624 N N . THR A 1 218 ? 15.568 4.311 -9.120 1.00 73.88 218 THR A N 1
ATOM 1625 C CA . THR A 1 218 ? 16.293 4.417 -7.847 1.00 73.88 218 THR A CA 1
ATOM 1626 C C . THR A 1 218 ? 16.595 5.876 -7.501 1.00 73.88 218 THR A C 1
ATOM 1628 O O . THR A 1 218 ? 16.502 6.273 -6.337 1.00 73.88 218 THR A O 1
ATOM 1631 N N . LYS A 1 219 ? 16.926 6.699 -8.504 1.00 73.75 219 LYS A N 1
ATOM 1632 C CA . LYS A 1 219 ? 17.142 8.139 -8.324 1.00 73.75 219 LYS A CA 1
ATOM 1633 C C . LYS A 1 219 ? 15.843 8.898 -8.049 1.00 73.75 219 LYS A C 1
ATOM 1635 O O . LYS A 1 219 ? 15.833 9.744 -7.159 1.00 73.75 219 LYS A O 1
ATOM 1640 N N . ALA A 1 220 ? 14.762 8.561 -8.744 1.00 71.44 220 ALA A N 1
ATOM 1641 C CA . ALA A 1 220 ? 13.438 9.150 -8.558 1.00 71.44 220 ALA A CA 1
ATOM 1642 C C . ALA A 1 220 ? 12.893 8.903 -7.148 1.00 71.44 220 ALA A C 1
ATOM 1644 O O . ALA A 1 220 ? 12.245 9.769 -6.577 1.00 71.44 220 ALA A O 1
ATOM 1645 N N . ALA A 1 221 ? 13.202 7.746 -6.558 1.00 62.06 221 ALA A N 1
ATOM 1646 C CA . ALA A 1 221 ? 12.764 7.378 -5.215 1.00 62.06 221 ALA A CA 1
ATOM 1647 C C . ALA A 1 221 ? 13.555 8.067 -4.080 1.00 62.06 221 ALA A C 1
ATOM 1649 O O . ALA A 1 221 ? 13.150 7.988 -2.920 1.00 62.06 221 ALA A O 1
ATOM 1650 N N . LEU A 1 222 ? 14.680 8.746 -4.358 1.00 62.44 222 LEU A N 1
ATOM 1651 C CA . LEU A 1 222 ? 15.506 9.392 -3.321 1.00 62.44 222 LEU A CA 1
ATOM 1652 C C . LEU A 1 222 ? 14.777 10.510 -2.546 1.00 62.44 222 LEU A C 1
ATOM 1654 O O . LEU A 1 222 ? 14.912 10.539 -1.322 1.00 62.44 222 LEU A O 1
ATOM 1658 N N . PRO A 1 223 ? 14.010 11.415 -3.184 1.00 55.88 223 PRO A N 1
ATOM 1659 C CA . PRO A 1 223 ? 13.196 12.408 -2.482 1.00 55.88 223 PRO A CA 1
ATOM 1660 C C . PRO A 1 223 ? 12.083 11.790 -1.624 1.00 55.88 223 PRO A C 1
ATOM 1662 O O . PRO A 1 223 ? 11.897 12.227 -0.489 1.00 55.88 223 PRO A O 1
ATOM 1665 N N . ALA A 1 224 ? 11.415 10.731 -2.100 1.00 52.91 224 ALA A N 1
ATOM 1666 C CA . ALA A 1 224 ? 10.442 9.980 -1.294 1.00 52.91 224 ALA A CA 1
ATOM 1667 C C . ALA A 1 224 ? 11.086 9.358 -0.048 1.00 52.91 224 ALA A C 1
ATOM 1669 O O . ALA A 1 224 ? 10.540 9.439 1.050 1.00 52.91 224 ALA A O 1
ATOM 1670 N N . ARG A 1 225 ? 12.310 8.830 -0.178 1.00 50.78 225 ARG A N 1
ATOM 1671 C CA . ARG A 1 225 ? 13.101 8.314 0.954 1.00 50.78 225 ARG A CA 1
ATOM 1672 C C . ARG A 1 225 ? 13.515 9.391 1.966 1.00 50.78 225 ARG A C 1
ATOM 1674 O O . ARG A 1 225 ? 13.980 9.043 3.046 1.00 50.78 225 ARG A O 1
ATOM 1681 N N . ARG A 1 226 ? 13.360 10.682 1.643 1.00 49.09 226 ARG A N 1
ATOM 1682 C CA . ARG A 1 226 ? 13.607 11.819 2.551 1.00 49.09 226 ARG A CA 1
ATOM 1683 C C . ARG A 1 226 ? 12.333 12.370 3.204 1.00 49.09 226 ARG A C 1
ATOM 1685 O O . ARG A 1 226 ? 12.413 13.379 3.894 1.00 49.09 226 ARG A O 1
ATOM 1692 N N . GLY A 1 227 ? 11.186 11.712 3.020 1.00 43.28 227 GLY A N 1
ATOM 1693 C CA . GLY A 1 227 ? 9.930 12.081 3.681 1.00 43.28 227 GLY A CA 1
ATOM 1694 C C . GLY A 1 227 ? 9.107 13.151 2.959 1.00 43.28 227 GLY A C 1
ATOM 1695 O O . GLY A 1 227 ? 8.134 13.639 3.529 1.00 43.28 227 GLY A O 1
ATOM 1696 N N . ASN A 1 228 ? 9.455 13.502 1.717 1.00 51.72 228 ASN A N 1
ATOM 1697 C CA . ASN A 1 228 ? 8.586 14.315 0.866 1.00 51.72 228 ASN A CA 1
ATOM 1698 C C . ASN A 1 228 ? 7.545 13.424 0.176 1.00 51.72 228 ASN A C 1
ATOM 1700 O O . ASN A 1 228 ? 7.863 12.304 -0.229 1.00 51.72 228 ASN A O 1
ATOM 1704 N N . ALA A 1 229 ? 6.319 13.932 0.017 1.00 53.88 229 ALA A N 1
ATOM 1705 C CA . ALA A 1 229 ? 5.308 13.277 -0.808 1.00 53.88 229 ALA A CA 1
ATOM 1706 C C . ALA A 1 229 ? 5.869 13.063 -2.225 1.00 53.88 229 ALA A C 1
ATOM 1708 O O . ALA A 1 229 ? 6.451 13.980 -2.807 1.00 53.88 229 ALA A O 1
ATOM 1709 N N . PHE A 1 230 ? 5.753 11.840 -2.744 1.00 62.44 230 PHE A N 1
ATOM 1710 C CA . PHE A 1 230 ? 6.212 11.516 -4.090 1.00 62.44 230 PHE A CA 1
ATOM 1711 C C . PHE A 1 230 ? 5.216 12.082 -5.100 1.00 62.44 230 PHE A C 1
ATOM 1713 O O . PHE A 1 230 ? 4.059 11.667 -5.122 1.00 62.44 230 PHE A O 1
ATOM 1720 N N . ASP A 1 231 ? 5.680 13.030 -5.905 1.00 71.06 231 ASP A N 1
ATOM 1721 C CA . ASP A 1 231 ? 4.934 13.618 -7.011 1.00 71.06 231 ASP A CA 1
ATOM 1722 C C . ASP A 1 231 ? 5.616 13.246 -8.332 1.00 71.06 231 ASP A C 1
ATOM 1724 O O . ASP A 1 231 ? 6.805 13.524 -8.529 1.00 71.06 231 ASP A O 1
ATOM 1728 N N . ASN A 1 232 ? 4.855 12.615 -9.228 1.00 69.62 232 ASN A N 1
ATOM 1729 C CA . ASN A 1 232 ? 5.343 12.111 -10.508 1.00 69.62 232 ASN A CA 1
ATOM 1730 C C . ASN A 1 232 ? 5.856 13.247 -11.400 1.00 69.62 232 ASN A C 1
ATOM 1732 O O . ASN A 1 232 ? 6.902 13.093 -12.030 1.00 69.62 232 ASN A O 1
ATOM 1736 N N . ASP A 1 233 ? 5.181 14.399 -11.427 1.00 75.12 233 ASP A N 1
ATOM 1737 C CA . ASP A 1 233 ? 5.573 15.517 -12.293 1.00 75.12 233 ASP A CA 1
ATOM 1738 C C . ASP A 1 233 ? 6.851 16.196 -11.795 1.00 75.12 233 ASP A C 1
ATOM 1740 O O . ASP A 1 233 ? 7.771 16.473 -12.578 1.00 75.12 233 ASP A O 1
ATOM 1744 N N . THR A 1 234 ? 6.967 16.385 -10.480 1.00 73.31 234 THR A N 1
ATOM 1745 C CA . THR A 1 234 ? 8.208 16.854 -9.854 1.00 73.31 234 THR A CA 1
ATOM 1746 C C . THR A 1 234 ? 9.356 15.866 -10.082 1.00 73.31 234 THR A C 1
ATOM 1748 O O . THR A 1 234 ? 10.468 16.279 -10.425 1.00 73.31 234 THR A O 1
ATOM 1751 N N . ALA A 1 235 ? 9.106 14.558 -9.954 1.00 79.31 235 ALA A N 1
ATOM 1752 C CA . ALA A 1 235 ? 10.109 13.525 -10.201 1.00 79.31 235 ALA A CA 1
ATOM 1753 C C . ALA A 1 235 ? 10.572 13.509 -11.668 1.00 79.31 235 ALA A C 1
ATOM 1755 O O . ALA A 1 235 ? 11.777 13.507 -11.922 1.00 79.31 235 ALA A O 1
ATOM 1756 N N . LEU A 1 236 ? 9.651 13.567 -12.638 1.00 83.56 236 LEU A N 1
ATOM 1757 C CA . LEU A 1 236 ? 9.977 13.649 -14.068 1.00 83.56 236 LEU A CA 1
ATOM 1758 C C . LEU A 1 236 ? 10.791 14.900 -14.398 1.00 83.56 236 LEU A C 1
ATOM 1760 O O . LEU A 1 236 ? 11.764 14.819 -15.147 1.00 83.56 236 LEU A O 1
ATOM 1764 N N . THR A 1 237 ? 10.422 16.043 -13.819 1.00 83.88 237 THR A N 1
ATOM 1765 C CA . THR A 1 237 ? 11.131 17.313 -14.018 1.00 83.88 237 THR A CA 1
ATOM 1766 C C . THR A 1 237 ? 12.565 17.228 -13.494 1.00 83.88 237 THR A C 1
ATOM 1768 O O . THR A 1 237 ? 13.509 17.591 -14.199 1.00 83.88 237 THR A O 1
ATOM 1771 N N . ALA A 1 238 ? 12.751 16.677 -12.292 1.00 82.44 238 ALA A N 1
ATOM 1772 C CA . ALA A 1 238 ? 14.071 16.488 -11.698 1.00 82.44 238 ALA A CA 1
ATOM 1773 C C . ALA A 1 238 ? 14.937 15.489 -12.487 1.00 82.44 238 ALA A C 1
ATOM 1775 O O . ALA A 1 238 ? 16.130 15.729 -12.685 1.00 82.44 238 ALA A O 1
ATOM 1776 N N . LEU A 1 239 ? 14.353 14.383 -12.966 1.00 84.88 239 LEU A N 1
ATOM 1777 C CA . LEU A 1 239 ? 15.060 13.404 -13.797 1.00 84.88 239 LEU A CA 1
ATOM 1778 C C . LEU A 1 239 ? 15.456 13.984 -15.159 1.00 84.88 239 LEU A C 1
ATOM 1780 O O . LEU A 1 239 ? 16.565 13.721 -15.617 1.00 84.88 239 LEU A O 1
ATOM 1784 N N . ASN A 1 240 ? 14.592 14.782 -15.793 1.00 88.12 240 ASN A N 1
ATOM 1785 C CA . ASN A 1 240 ? 14.921 15.432 -17.061 1.00 88.12 240 ASN A CA 1
ATOM 1786 C C . ASN A 1 240 ? 16.108 16.389 -16.905 1.00 88.12 240 ASN A C 1
ATOM 1788 O O . ASN A 1 240 ? 17.074 16.273 -17.653 1.00 88.12 240 ASN A O 1
ATOM 1792 N N . ALA A 1 241 ? 16.091 17.250 -15.883 1.00 86.38 241 ALA A N 1
ATOM 1793 C CA . ALA A 1 241 ? 17.209 18.150 -15.596 1.00 86.38 241 ALA A CA 1
ATOM 1794 C C . ALA A 1 241 ? 18.520 17.386 -15.320 1.00 86.38 241 ALA A C 1
ATOM 1796 O O . ALA A 1 241 ? 19.593 17.796 -15.758 1.00 86.38 241 ALA A O 1
ATOM 1797 N N . PHE A 1 242 ? 18.440 16.246 -14.623 1.00 86.00 242 PHE A N 1
ATOM 1798 C CA . PHE A 1 242 ? 19.594 15.381 -14.375 1.00 86.00 242 PHE A CA 1
ATOM 1799 C C . PHE A 1 242 ? 20.182 14.793 -15.668 1.00 86.00 242 PHE A C 1
ATOM 1801 O O . PHE A 1 242 ? 21.401 14.808 -15.849 1.00 86.00 242 PHE A O 1
ATOM 1808 N N . VAL A 1 243 ? 19.331 14.281 -16.563 1.00 87.81 243 VAL A N 1
ATOM 1809 C CA . VAL A 1 243 ? 19.767 13.724 -17.853 1.00 87.81 243 VAL A CA 1
ATOM 1810 C C . VAL A 1 243 ? 20.357 14.822 -18.744 1.00 87.81 243 VAL A C 1
ATOM 1812 O O . VAL A 1 243 ? 21.438 14.625 -19.290 1.00 87.81 243 VAL A O 1
ATOM 1815 N N . GLU A 1 244 ? 19.721 15.994 -18.826 1.00 89.25 244 GLU A N 1
ATOM 1816 C CA . GLU A 1 244 ? 20.206 17.140 -19.615 1.00 89.25 244 GLU A CA 1
ATOM 1817 C C . GLU A 1 244 ? 21.582 17.642 -19.156 1.00 89.25 244 GLU A C 1
ATOM 1819 O O . GLU A 1 244 ? 22.457 17.920 -19.980 1.00 89.25 244 GLU A O 1
ATOM 1824 N N . GLU A 1 245 ? 21.817 17.722 -17.845 1.00 89.06 245 GLU A N 1
ATOM 1825 C CA . GLU A 1 245 ? 23.119 18.121 -17.301 1.00 89.06 245 GLU A CA 1
ATOM 1826 C C . GLU A 1 245 ? 24.221 17.126 -17.692 1.00 89.06 245 GLU A C 1
ATOM 1828 O O . GLU A 1 245 ? 25.331 17.512 -18.069 1.00 89.06 245 GLU A O 1
ATOM 1833 N N . HIS A 1 246 ? 23.917 15.830 -17.641 1.00 87.38 246 HIS A N 1
ATOM 1834 C CA . HIS A 1 246 ? 24.863 14.790 -18.027 1.00 87.38 246 HIS A CA 1
ATOM 1835 C C . HIS A 1 246 ? 25.101 14.737 -19.543 1.00 87.38 246 HIS A C 1
ATOM 1837 O O . HIS A 1 246 ? 26.237 14.512 -19.964 1.00 87.38 246 HIS A O 1
ATOM 1843 N N . GLU A 1 247 ? 24.086 15.008 -20.363 1.00 87.75 247 GLU A N 1
ATOM 1844 C CA . GLU A 1 247 ? 24.237 15.171 -21.813 1.00 87.75 247 GLU A CA 1
ATOM 1845 C C . GLU A 1 247 ? 25.144 16.365 -22.149 1.00 87.75 247 GLU A C 1
ATOM 1847 O O . GLU A 1 247 ? 26.058 16.236 -22.967 1.00 87.75 247 GLU A O 1
ATOM 1852 N N . ARG A 1 248 ? 24.975 17.509 -21.465 1.00 84.69 248 ARG A N 1
ATOM 1853 C CA . ARG A 1 248 ? 25.850 18.683 -21.644 1.00 84.69 248 ARG A CA 1
ATOM 1854 C C . ARG A 1 248 ? 27.304 18.400 -21.280 1.00 84.69 248 ARG A C 1
ATOM 1856 O O . ARG A 1 248 ? 28.199 18.909 -21.953 1.00 84.69 248 ARG A O 1
ATOM 1863 N N . ARG A 1 249 ? 27.555 17.608 -20.233 1.00 78.00 249 ARG A N 1
ATOM 1864 C CA . ARG A 1 249 ? 28.918 17.216 -19.834 1.00 78.00 249 ARG A CA 1
ATOM 1865 C C . ARG A 1 249 ? 29.535 16.219 -20.810 1.00 78.00 249 ARG A C 1
ATOM 1867 O O . ARG A 1 249 ? 30.660 16.432 -21.242 1.00 78.00 249 ARG A O 1
ATOM 1874 N N . GLY A 1 250 ? 28.783 15.201 -21.228 1.00 65.88 250 GLY A N 1
ATOM 1875 C CA . GLY A 1 250 ? 29.242 14.223 -22.220 1.00 65.88 250 GLY A CA 1
ATOM 1876 C C . GLY A 1 250 ? 29.503 14.822 -23.608 1.00 65.88 250 GLY A C 1
ATOM 1877 O O . GLY A 1 250 ? 30.328 14.300 -24.352 1.00 65.88 250 GLY A O 1
ATOM 1878 N N . SER A 1 251 ? 28.843 15.936 -23.945 1.00 58.88 251 SER A N 1
ATOM 1879 C CA . SER A 1 251 ? 29.080 16.689 -25.184 1.00 58.88 251 SER A CA 1
ATOM 1880 C C . SER A 1 251 ? 30.293 17.626 -25.127 1.00 58.88 251 SER A C 1
ATOM 1882 O O . SER A 1 251 ? 30.672 18.154 -26.167 1.00 58.88 251 SER A O 1
ATOM 1884 N N . LYS A 1 252 ? 30.865 17.888 -23.944 1.00 57.81 252 LYS A N 1
ATOM 1885 C CA . LYS A 1 252 ? 32.014 18.795 -23.772 1.00 57.81 252 LYS A CA 1
ATOM 1886 C C . LYS A 1 252 ? 33.364 18.064 -23.794 1.00 57.81 252 LYS A C 1
ATOM 1888 O O . LYS A 1 252 ? 34.380 18.704 -24.037 1.00 57.81 252 LYS A O 1
ATOM 1893 N N . ASP A 1 253 ? 33.350 16.750 -23.572 1.00 52.47 253 ASP A N 1
ATOM 1894 C CA . ASP A 1 253 ? 34.530 15.871 -23.569 1.00 52.47 253 ASP A CA 1
ATOM 1895 C C . ASP A 1 253 ? 34.733 15.106 -24.902 1.00 52.47 253 ASP A C 1
ATOM 1897 O O . ASP A 1 253 ? 35.535 14.173 -24.963 1.00 52.47 253 ASP A O 1
ATOM 1901 N N . ARG A 1 254 ? 34.014 15.479 -25.972 1.00 46.94 254 ARG A N 1
ATOM 1902 C CA . ARG A 1 254 ? 34.242 15.019 -27.358 1.00 46.94 254 ARG A CA 1
ATOM 1903 C C . ARG A 1 254 ? 34.692 16.180 -28.229 1.00 46.94 254 ARG A C 1
ATOM 1905 O O . ARG A 1 254 ? 35.510 15.919 -29.136 1.00 46.94 254 ARG A O 1
#

Radius of gyration: 37.77 Å; chains: 1; bounding box: 86×90×75 Å

Organism: NCBI:txid531938

pLDDT: mean 72.12, std 14.53, range [43.09, 95.75]

Secondary structure (DSSP, 8-state):
-----------PPP--SSSHHHHHHHHHHHHHHHHHHHHHHHHHHH-TTTTT---TT--HHHHHHHHHHHHHHHHHHHHHHHHTT---S----TTT-HHHHHTT-S----EEEPHHHHHHHHHHTT--HHHHHHHHHHTT----HHHHHHHHHSS-EEE-HHHHHHHHHHHTS-GGGTB---THHHHHHHSHHHHHHHHHHHHHHT--HHHHHHHHHHHHHHHHTTT----HHHHHHHHHHHHHHHHHHHTT--

Foldseek 3Di:
DDDDDDDDDDDDDDDDDPVVVVVVVVVVVVVVLQVVLVVLLVVCVVPVPVSPCDDPPRDPSNVVSNVVSVVVVVVVVVVVVVVVPDDDPPQPDCCPHPVSVVVVVRDQPQFKFALCLLVVLCVVLVHDLQRLQVQLVVVVDNGDSVNNVVSNQFLIDRHHPVSLVSSCVSSVHDSVSGGLPPCVLVVLLPDPLLLVLLVLQCVLVVHDSVVSSVVLSVVLCVVSRNRDRRDSVVSSVVSVVVSVVSVVVSVVVD